Protein AF-A0A951LLP7-F1 (afdb_monomer)

Secondary structure (DSSP, 8-state):
----PPPPPHHHHHHHHHHHHHHHHHHHHHHHHHHHHHHHHHHHHHHHHHHHHHHHHHHHHHHHHHSPPPPPEEEE-TTT--EEEE-TT-EEEE-TT--EEEEETTGGGEEEEEE-SS-EEESSEEEE--SSTTEEEEEEEEEP--TTHHHHHTTSPPEEEEEEEEE--EEETTEEEE---TTEEE-BTTEEE-SSEEEEHHHHHHHHHHHTT-SSPPPSSS---SEEEESSSSSSSPPPTT---EEEEE--S-HHHHHHHHHHHHHHH-TTSEEEEEEE--S-TTS--EEEEEEE-SSS--EEEEEE-TT-SSPEEE-TTTT--TTSS--

pLDDT: mean 78.67, std 12.86, range [35.88, 95.5]

Radius of gyration: 39.5 Å; Cα contacts (8 Å, |Δi|>4): 571; chains: 1; bounding box: 122×54×111 Å

Structure (mmCIF, N/CA/C/O backbone):
data_AF-A0A951LLP7-F1
#
_entry.id   AF-A0A951LLP7-F1
#
loop_
_atom_site.group_PDB
_atom_site.id
_atom_site.type_symbol
_atom_site.label_atom_id
_atom_site.label_alt_id
_atom_site.label_comp_id
_atom_site.label_asym_id
_atom_site.label_entity_id
_atom_site.label_seq_id
_atom_site.pdbx_PDB_ins_code
_atom_site.Cartn_x
_atom_site.Cartn_y
_atom_site.Cartn_z
_atom_site.occupancy
_atom_site.B_iso_or_equiv
_atom_site.auth_seq_id
_atom_site.auth_comp_id
_atom_site.auth_asym_id
_atom_site.auth_atom_id
_atom_site.pdbx_PDB_model_num
ATOM 1 N N . MET A 1 1 ? -91.197 29.038 83.819 1.00 45.31 1 MET A N 1
ATOM 2 C CA . MET A 1 1 ? -89.931 28.663 84.485 1.00 45.31 1 MET A CA 1
ATOM 3 C C . MET A 1 1 ? -88.795 28.936 83.513 1.00 45.31 1 MET A C 1
ATOM 5 O O . MET A 1 1 ? -88.590 28.154 82.599 1.00 45.31 1 MET A O 1
ATOM 9 N N . ALA A 1 2 ? -88.146 30.091 83.649 1.00 42.50 2 ALA A N 1
ATOM 10 C CA . ALA A 1 2 ? -86.962 30.469 82.885 1.00 42.50 2 ALA A CA 1
ATOM 11 C C . ALA A 1 2 ? -85.822 30.628 83.896 1.00 42.50 2 ALA A C 1
ATOM 13 O O . ALA A 1 2 ? -85.882 31.505 84.754 1.00 42.50 2 ALA A O 1
ATOM 14 N N . THR A 1 3 ? -84.844 29.727 83.860 1.00 45.34 3 THR A N 1
ATOM 15 C CA . THR A 1 3 ? -83.626 29.819 84.671 1.00 45.34 3 THR A CA 1
ATOM 16 C C . THR A 1 3 ? -82.664 30.783 83.989 1.00 45.34 3 THR A C 1
ATOM 18 O O . THR A 1 3 ? -82.202 30.518 82.878 1.00 45.34 3 THR A O 1
ATOM 21 N N . SER A 1 4 ? -82.402 31.913 84.645 1.00 42.50 4 SER A N 1
ATOM 22 C CA . SER A 1 4 ? -81.403 32.904 84.258 1.00 42.50 4 SER A CA 1
ATOM 23 C C . SER A 1 4 ? -80.008 32.281 84.311 1.00 42.50 4 SER A C 1
ATOM 25 O O . SER A 1 4 ? -79.530 31.908 85.380 1.00 42.50 4 SER A O 1
ATOM 27 N N . GLY A 1 5 ? -79.365 32.143 83.153 1.00 51.03 5 GLY A N 1
ATOM 28 C CA . GLY A 1 5 ? -77.942 31.839 83.075 1.00 51.03 5 GLY A CA 1
ATOM 29 C C . GLY A 1 5 ? -77.144 33.107 83.349 1.00 51.03 5 GLY A C 1
ATOM 30 O O . GLY A 1 5 ? -77.244 34.065 82.583 1.00 51.03 5 GLY A O 1
ATOM 31 N N . ASP A 1 6 ? -76.377 33.110 84.436 1.00 55.16 6 ASP A N 1
ATOM 32 C CA . ASP A 1 6 ? -75.436 34.185 84.733 1.00 55.16 6 ASP A CA 1
ATOM 33 C C . ASP A 1 6 ? -74.389 34.310 83.612 1.00 55.16 6 ASP A C 1
ATOM 35 O O . ASP A 1 6 ? -73.871 33.298 83.120 1.00 55.16 6 ASP A O 1
ATOM 39 N N . PRO A 1 7 ? -74.056 35.539 83.181 1.00 55.72 7 PRO A N 1
ATOM 40 C CA . PRO A 1 7 ? -73.057 35.751 82.151 1.00 55.72 7 PRO A CA 1
ATOM 41 C C . PRO A 1 7 ? -71.671 35.337 82.674 1.00 55.72 7 PRO A C 1
ATOM 43 O O . PRO A 1 7 ? -71.292 35.707 83.788 1.00 55.72 7 PRO A O 1
ATOM 46 N N . PRO A 1 8 ? -70.875 34.594 81.884 1.00 54.25 8 PRO A N 1
ATOM 47 C CA . PRO A 1 8 ? -69.531 34.210 82.290 1.00 54.25 8 PRO A CA 1
ATOM 48 C C . PRO A 1 8 ? -68.690 35.462 82.553 1.00 54.25 8 PRO A C 1
ATOM 50 O O . PRO A 1 8 ? -68.658 36.394 81.745 1.00 54.25 8 PRO A O 1
ATOM 53 N N . SER A 1 9 ? -68.000 35.480 83.695 1.00 56.59 9 SER A N 1
ATOM 54 C CA . SER A 1 9 ? -67.160 36.599 84.119 1.00 56.59 9 SER A CA 1
ATOM 55 C C . SER A 1 9 ? -66.152 36.971 83.024 1.00 56.59 9 SER A C 1
ATOM 57 O O . SER A 1 9 ? -65.554 36.104 82.376 1.00 56.59 9 SER A O 1
ATOM 59 N N . SER A 1 10 ? -65.952 38.274 82.808 1.00 57.38 10 SER A N 1
ATOM 60 C CA . SER A 1 10 ? -65.086 38.850 81.763 1.00 57.38 10 SER A CA 1
ATOM 61 C C . SER A 1 10 ? -63.647 38.306 81.771 1.00 57.38 10 SER A C 1
ATOM 63 O O . SER A 1 10 ? -62.989 38.262 80.726 1.00 57.38 10 SER A O 1
ATOM 65 N N . HIS A 1 11 ? -63.182 37.819 82.925 1.00 58.34 11 HIS A N 1
ATOM 66 C CA . HIS A 1 11 ? -61.903 37.130 83.102 1.00 58.34 11 HIS A CA 1
ATOM 67 C C . HIS A 1 11 ? -61.845 35.731 82.454 1.00 58.34 11 HIS A C 1
ATOM 69 O O . HIS A 1 11 ? -60.801 35.333 81.940 1.00 58.34 11 HIS A O 1
ATOM 75 N N . SER A 1 12 ? -62.949 34.979 82.409 1.00 58.62 12 SER A N 1
ATOM 76 C CA . SER A 1 12 ? -62.979 33.638 81.796 1.00 58.62 12 SER A CA 1
ATOM 77 C C . SER A 1 12 ? -62.925 33.694 80.261 1.00 58.62 12 SER A C 1
ATOM 79 O O . SER A 1 12 ? -62.215 32.914 79.620 1.00 58.62 12 SER A O 1
ATOM 81 N N . LEU A 1 13 ? -63.594 34.688 79.665 1.00 61.38 13 LEU A N 1
ATOM 82 C CA . LEU A 1 13 ? -63.601 34.936 78.220 1.00 61.38 13 LEU A CA 1
ATOM 83 C C . LEU A 1 13 ? -62.247 35.449 77.709 1.00 61.38 13 LEU A C 1
ATOM 85 O O . LEU A 1 13 ? -61.844 35.124 76.589 1.00 61.38 13 LEU A O 1
ATOM 89 N N . THR A 1 14 ? -61.517 36.224 78.516 1.00 67.19 14 THR A N 1
ATOM 90 C CA . THR A 1 14 ? -60.166 36.698 78.169 1.00 67.19 14 THR A CA 1
ATOM 91 C C . THR A 1 14 ? -59.138 35.570 78.225 1.00 67.19 14 THR A C 1
ATOM 93 O O . THR A 1 14 ? -58.345 35.440 77.291 1.00 67.19 14 THR A O 1
ATOM 96 N N . VAL A 1 15 ? -59.203 34.687 79.227 1.00 70.50 15 VAL A N 1
ATOM 97 C CA . VAL A 1 15 ? -58.322 33.505 79.318 1.00 70.50 15 VAL A CA 1
ATOM 98 C C . VAL A 1 15 ? -58.593 32.506 78.185 1.00 70.50 15 VAL A C 1
ATOM 100 O O . VAL A 1 15 ? -57.652 31.997 77.574 1.00 70.50 15 VAL A O 1
ATOM 103 N N . GLN A 1 16 ? -59.857 32.266 77.814 1.00 71.25 16 GLN A N 1
ATOM 104 C CA . GLN A 1 16 ? -60.181 31.416 76.659 1.00 71.25 16 GLN A CA 1
ATOM 105 C C . GLN A 1 16 ? -59.691 32.009 75.330 1.00 71.25 16 GLN A C 1
ATOM 107 O O . GLN A 1 16 ? -59.157 31.276 74.493 1.00 71.25 16 GLN A O 1
ATOM 112 N N . ARG A 1 17 ? -59.816 33.329 75.131 1.00 70.50 17 ARG A N 1
ATOM 113 C CA . ARG A 1 17 ? -59.293 34.005 73.930 1.00 70.50 17 ARG A CA 1
ATOM 114 C C . ARG A 1 17 ? -57.764 33.967 73.864 1.00 70.50 17 ARG A C 1
ATOM 116 O O . ARG A 1 17 ? -57.229 33.744 72.779 1.00 70.50 17 ARG A O 1
ATOM 123 N N . ALA A 1 18 ? -57.077 34.118 74.997 1.00 72.38 18 ALA A N 1
ATOM 124 C CA . ALA A 1 18 ? -55.620 34.009 75.082 1.00 72.38 18 ALA A CA 1
ATOM 125 C C . ALA A 1 18 ? -55.123 32.579 74.795 1.00 72.38 18 ALA A C 1
ATOM 127 O O . ALA A 1 18 ? -54.194 32.391 74.015 1.00 72.38 18 ALA A O 1
ATOM 128 N N . ASN A 1 19 ? -55.792 31.551 75.325 1.00 75.69 19 ASN A N 1
ATOM 129 C CA . ASN A 1 19 ? -55.444 30.156 75.031 1.00 75.69 19 ASN A CA 1
ATOM 130 C C . ASN A 1 19 ? -55.733 29.769 73.570 1.00 75.69 19 ASN A C 1
ATOM 132 O O . ASN A 1 19 ? -54.973 29.017 72.957 1.00 75.69 19 ASN A O 1
ATOM 136 N N . ALA A 1 20 ? -56.804 30.300 72.975 1.00 74.44 20 ALA A N 1
ATOM 137 C CA . ALA A 1 20 ? -57.110 30.079 71.563 1.00 74.44 20 ALA A CA 1
ATOM 138 C C . ALA A 1 20 ? -56.105 30.775 70.625 1.00 74.44 20 ALA A C 1
ATOM 140 O O . ALA A 1 20 ? -55.774 30.226 69.570 1.00 74.44 20 ALA A O 1
ATOM 141 N N . SER A 1 21 ? -55.602 31.961 70.988 1.00 76.88 21 SER A N 1
ATOM 142 C CA . SER A 1 21 ? -54.579 32.662 70.201 1.00 76.88 21 SER A CA 1
ATOM 143 C C . SER A 1 21 ? -53.211 31.977 70.295 1.00 76.88 21 SER A C 1
ATOM 145 O O . SER A 1 21 ? -52.546 31.848 69.266 1.00 76.88 21 SER A O 1
ATOM 147 N N . LEU A 1 22 ? -52.850 31.444 71.468 1.00 77.69 22 LEU A N 1
ATOM 148 C CA . LEU A 1 22 ? -51.663 30.605 71.678 1.00 77.69 22 LEU A CA 1
ATOM 149 C C . LEU A 1 22 ? -51.720 29.310 70.861 1.00 77.69 22 LEU A C 1
ATOM 151 O O . LEU A 1 22 ? -50.800 29.017 70.106 1.00 77.69 22 LEU A O 1
ATOM 155 N N . ARG A 1 23 ? -52.841 28.579 70.886 1.00 75.94 23 ARG A N 1
ATOM 156 C CA . ARG A 1 23 ? -52.989 27.372 70.050 1.00 75.94 23 ARG A CA 1
ATOM 157 C C . ARG A 1 23 ? -52.886 27.678 68.555 1.00 75.94 23 ARG A C 1
ATOM 159 O O . ARG A 1 23 ? -52.292 26.907 67.804 1.00 75.94 23 ARG A O 1
ATOM 166 N N . ARG A 1 24 ? -53.426 28.816 68.101 1.00 78.44 24 ARG A N 1
ATOM 167 C CA . ARG A 1 24 ? -53.297 29.254 66.699 1.00 78.44 24 ARG A CA 1
ATOM 168 C C . ARG A 1 24 ? -51.864 29.662 66.346 1.00 78.44 24 ARG A C 1
ATOM 170 O O . ARG A 1 24 ? -51.444 29.418 65.214 1.00 78.44 24 ARG A O 1
ATOM 177 N N . SER A 1 25 ? -51.115 30.281 67.261 1.00 76.69 25 SER A N 1
ATOM 178 C CA . SER A 1 25 ? -49.710 30.636 67.021 1.00 76.69 25 SER A CA 1
ATOM 179 C C . SER A 1 25 ? -48.809 29.396 67.014 1.00 76.69 25 SER A C 1
ATOM 181 O O . SER A 1 25 ? -47.967 29.276 66.123 1.00 76.69 25 SER A O 1
ATOM 183 N N . GLU A 1 26 ? -49.057 28.424 67.893 1.00 81.19 26 GLU A N 1
ATOM 184 C CA . GLU A 1 26 ? -48.382 27.120 67.911 1.00 81.19 26 GLU A CA 1
ATOM 185 C C . GLU A 1 26 ? -48.659 26.308 66.642 1.00 81.19 26 GLU A C 1
ATOM 187 O O . GLU A 1 26 ? -47.723 25.805 66.020 1.00 81.19 26 GLU A O 1
ATOM 192 N N . GLN A 1 27 ? -49.914 26.252 66.180 1.00 79.56 27 GLN A N 1
ATOM 193 C CA . GLN A 1 27 ? -50.269 25.591 64.918 1.00 79.56 27 GLN A CA 1
ATOM 194 C C . GLN A 1 27 ? -49.598 26.255 63.705 1.00 79.56 27 GLN A C 1
ATOM 196 O O . GLN A 1 27 ? -49.123 25.565 62.801 1.00 79.56 27 GLN A O 1
ATOM 201 N N . ARG A 1 28 ? -49.492 27.592 63.685 1.00 79.19 28 ARG A N 1
ATOM 202 C CA . ARG A 1 28 ? -48.777 28.322 62.621 1.00 79.19 28 ARG A CA 1
ATOM 203 C C . ARG A 1 28 ? -47.266 28.076 62.661 1.00 79.19 28 ARG A C 1
ATOM 205 O O . ARG A 1 28 ? -46.651 27.933 61.601 1.00 79.19 28 ARG A O 1
ATOM 212 N N . LEU A 1 29 ? -46.672 27.996 63.853 1.00 75.50 29 LEU A N 1
ATOM 213 C CA . LEU A 1 29 ? -45.256 27.659 64.052 1.00 75.50 29 LEU A CA 1
ATOM 214 C C . LEU A 1 29 ? -44.950 26.209 63.650 1.00 75.50 29 LEU A C 1
ATOM 216 O O . LEU A 1 29 ? -43.941 25.956 62.990 1.00 75.50 29 LEU A O 1
ATOM 220 N N . ALA A 1 30 ? -45.833 25.264 63.974 1.00 75.75 30 ALA A N 1
ATOM 221 C CA . ALA A 1 30 ? -45.715 23.871 63.550 1.00 75.75 30 ALA A CA 1
ATOM 222 C C . ALA A 1 30 ? -45.799 23.740 62.017 1.00 75.75 30 ALA A C 1
ATOM 224 O O . ALA A 1 30 ? -44.907 23.160 61.397 1.00 75.75 30 ALA A O 1
ATOM 225 N N . ALA A 1 31 ? -46.784 24.388 61.383 1.00 77.50 31 ALA A N 1
ATOM 226 C CA . ALA A 1 31 ? -46.945 24.372 59.926 1.00 77.50 31 ALA A CA 1
ATOM 227 C C . ALA A 1 31 ? -45.762 25.021 59.177 1.00 77.50 31 ALA A C 1
ATOM 229 O O . ALA A 1 31 ? -45.373 24.573 58.094 1.00 77.50 31 ALA A O 1
ATOM 230 N N . THR A 1 32 ? -45.147 26.069 59.740 1.00 77.44 32 THR A N 1
ATOM 231 C CA . THR A 1 32 ? -43.939 26.682 59.154 1.00 77.44 32 THR A CA 1
ATOM 232 C C . THR A 1 32 ? -42.692 25.818 59.336 1.00 77.44 32 THR A C 1
ATOM 234 O O . THR A 1 32 ? -41.860 25.779 58.424 1.00 77.44 32 THR A O 1
ATOM 237 N N . ARG A 1 33 ? -42.562 25.086 60.452 1.00 78.94 33 ARG A N 1
ATOM 238 C CA . ARG A 1 33 ? -41.487 24.096 60.645 1.00 78.94 33 ARG A CA 1
ATOM 239 C C . ARG A 1 33 ? -41.597 22.953 59.639 1.00 78.94 33 ARG A C 1
ATOM 241 O O . ARG A 1 33 ? -40.608 22.677 58.966 1.00 78.94 33 ARG A O 1
ATOM 248 N N . GLU A 1 34 ? -42.786 22.383 59.441 1.00 79.25 34 GLU A N 1
ATOM 249 C CA . GLU A 1 34 ? -43.000 21.319 58.450 1.00 79.25 34 GLU A CA 1
ATOM 250 C C . GLU A 1 34 ? -42.688 21.771 57.017 1.00 79.25 34 GLU A C 1
ATOM 252 O O . GLU A 1 34 ? -42.012 21.053 56.276 1.00 79.25 34 GLU A O 1
ATOM 257 N N . ARG A 1 35 ? -43.112 22.980 56.617 1.00 77.75 35 ARG A N 1
ATOM 258 C CA . ARG A 1 35 ? -42.787 23.528 55.285 1.00 77.75 35 ARG A CA 1
ATOM 259 C C . ARG A 1 35 ? -41.284 23.712 55.087 1.00 77.75 35 ARG A C 1
ATOM 261 O O . ARG A 1 35 ? -40.760 23.301 54.052 1.00 77.75 35 ARG A O 1
ATOM 268 N N . ARG A 1 36 ? -40.578 24.276 56.076 1.00 78.94 36 ARG A N 1
ATOM 269 C CA . ARG A 1 36 ? -39.111 24.426 56.027 1.00 78.94 36 ARG A CA 1
ATOM 270 C C . ARG A 1 36 ? -38.412 23.072 55.985 1.00 78.94 36 ARG A C 1
ATOM 272 O O . ARG A 1 36 ? -37.417 22.924 55.282 1.00 78.94 36 ARG A O 1
ATOM 279 N N . GLN A 1 37 ? -38.930 22.083 56.706 1.00 79.81 37 GLN A N 1
ATOM 280 C CA . GLN A 1 37 ? -38.362 20.742 56.740 1.00 79.81 37 GLN A CA 1
ATOM 281 C C . GLN A 1 37 ? -38.551 20.017 55.396 1.00 79.81 37 GLN A C 1
ATOM 283 O O . GLN A 1 37 ? -37.579 19.492 54.857 1.00 79.81 37 GLN A O 1
ATOM 288 N N . ARG A 1 38 ? -39.740 20.088 54.777 1.00 79.75 38 ARG A N 1
ATOM 289 C CA . ARG A 1 38 ? -39.984 19.559 53.418 1.00 79.75 38 ARG A CA 1
ATOM 290 C C . ARG A 1 38 ? -39.137 20.257 52.354 1.00 79.75 38 ARG A C 1
ATOM 292 O O . ARG A 1 38 ? -38.572 19.581 51.502 1.00 79.75 38 ARG A O 1
ATOM 299 N N . GLN A 1 39 ? -38.994 21.582 52.422 1.00 81.50 39 GLN A N 1
ATOM 300 C CA . GLN A 1 39 ? -38.119 22.329 51.508 1.00 81.50 39 GLN A CA 1
ATOM 301 C C . GLN A 1 39 ? -36.651 21.921 51.659 1.00 81.50 39 GLN A C 1
ATOM 303 O O . GLN A 1 39 ? -35.969 21.736 50.656 1.00 81.50 39 GLN A O 1
ATOM 308 N N . ARG A 1 40 ? -36.167 21.721 52.893 1.00 83.56 40 ARG A N 1
ATOM 309 C CA . ARG A 1 40 ? -34.805 21.227 53.143 1.00 83.56 40 ARG A CA 1
ATOM 310 C C . ARG A 1 40 ? -34.601 19.826 52.580 1.00 83.56 40 ARG A C 1
ATOM 312 O O . ARG A 1 40 ? -33.622 19.629 51.873 1.00 83.56 40 ARG A O 1
ATOM 319 N N . TYR A 1 41 ? -35.523 18.892 52.822 1.00 85.12 41 TYR A N 1
ATOM 320 C CA . TYR A 1 41 ? -35.420 17.539 52.263 1.00 85.12 41 TYR A CA 1
ATOM 321 C C . TYR A 1 41 ? -35.515 17.524 50.736 1.00 85.12 41 TYR A C 1
ATOM 323 O O . TYR A 1 41 ? -34.748 16.812 50.099 1.00 85.12 41 TYR A O 1
ATOM 331 N N . SER A 1 42 ? -36.377 18.351 50.135 1.00 86.00 42 SER A N 1
ATOM 332 C CA . SER A 1 42 ? -36.444 18.495 48.676 1.00 86.00 42 SER A CA 1
ATOM 333 C C . SER A 1 42 ? -35.147 19.071 48.105 1.00 86.00 42 SER A C 1
ATOM 335 O O . SER A 1 42 ? -34.666 18.585 47.089 1.00 86.00 42 SER A O 1
ATOM 337 N N . CYS A 1 43 ? -34.556 20.074 48.759 1.00 87.75 43 CYS A N 1
ATOM 338 C CA . CYS A 1 43 ? -33.313 20.694 48.306 1.00 87.75 43 CYS A CA 1
ATOM 339 C C . CYS A 1 43 ? -32.118 19.738 48.462 1.00 87.75 43 CYS A C 1
ATOM 341 O O . CYS A 1 43 ? -31.347 19.565 47.524 1.00 87.75 43 CYS A O 1
ATOM 343 N N . LEU A 1 44 ? -32.014 19.034 49.596 1.00 88.94 44 LEU A N 1
ATOM 344 C CA . LEU A 1 44 ? -31.037 17.956 49.806 1.00 88.94 44 LEU A CA 1
ATOM 345 C C . LEU A 1 44 ? -31.211 16.821 48.787 1.00 88.94 44 LEU A C 1
ATOM 347 O O . LEU A 1 44 ? -30.218 16.323 48.258 1.00 88.94 44 LEU A O 1
ATOM 351 N N . GLY A 1 45 ? -32.451 16.448 48.463 1.00 88.69 45 GLY A N 1
ATOM 352 C CA . GLY A 1 45 ? -32.763 15.475 47.414 1.00 88.69 45 GLY A CA 1
ATOM 353 C C . GLY A 1 45 ? -32.278 15.932 46.035 1.00 88.69 45 GLY A C 1
ATOM 354 O O . GLY A 1 45 ? -31.596 15.185 45.341 1.00 88.69 45 GLY A O 1
ATOM 355 N N . CYS A 1 46 ? -32.537 17.186 45.660 1.00 91.69 46 CYS A N 1
ATOM 356 C CA . CYS A 1 46 ? -32.043 17.747 44.400 1.00 91.69 46 CYS A CA 1
ATOM 357 C C . CYS A 1 46 ? -30.509 17.829 44.360 1.00 91.69 46 CYS A C 1
ATOM 359 O O . CYS A 1 46 ? -29.910 17.489 43.343 1.00 91.69 46 CYS A O 1
ATOM 361 N N . ILE A 1 47 ? -29.863 18.239 45.457 1.00 92.25 47 ILE A N 1
ATOM 362 C CA . ILE A 1 47 ? -28.396 18.329 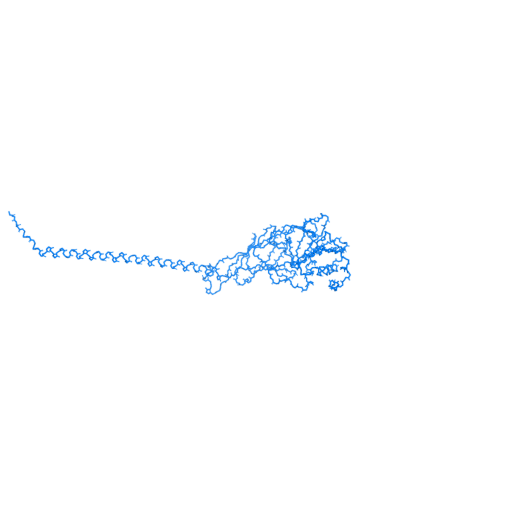45.550 1.00 92.25 47 ILE A CA 1
ATOM 363 C C . ILE A 1 47 ? -27.760 16.940 45.437 1.00 92.25 47 ILE A C 1
ATOM 365 O O . ILE A 1 47 ? -26.805 16.766 44.685 1.00 92.25 47 ILE A O 1
ATOM 369 N N . THR A 1 48 ? -28.291 15.940 46.142 1.00 91.12 48 THR A N 1
ATOM 370 C CA . THR A 1 48 ? -27.779 14.561 46.062 1.00 91.12 48 THR A CA 1
ATOM 371 C C . THR A 1 48 ? -27.954 13.976 44.663 1.00 91.12 48 THR A C 1
ATOM 373 O O . THR A 1 48 ? -27.018 13.377 44.137 1.00 91.12 48 THR A O 1
ATOM 376 N N . LEU A 1 49 ? -29.093 14.219 44.012 1.00 91.88 49 LEU A N 1
ATOM 377 C CA . LEU A 1 49 ? -29.337 13.773 42.639 1.00 91.88 49 LEU A CA 1
ATOM 378 C C . LEU A 1 49 ? -28.414 14.475 41.627 1.00 91.88 49 LEU A C 1
ATOM 380 O O . LEU A 1 49 ? -27.877 13.825 40.729 1.00 91.88 49 LEU A O 1
ATOM 384 N N . LEU A 1 50 ? -28.155 15.775 41.809 1.00 93.06 50 LEU A N 1
ATOM 385 C CA . LEU A 1 50 ? -27.199 16.536 40.999 1.00 93.06 50 LEU A CA 1
ATOM 386 C C . LEU A 1 50 ? -25.765 16.010 41.172 1.00 93.06 50 LEU A C 1
ATOM 388 O O . LEU A 1 50 ? -25.060 15.818 40.184 1.00 93.06 50 LEU A O 1
ATOM 392 N N . LEU A 1 51 ? -25.337 15.738 42.408 1.00 91.69 51 LEU A N 1
ATOM 393 C CA . LEU A 1 51 ? -24.009 15.184 42.692 1.00 91.69 51 LEU A CA 1
ATOM 394 C C . LEU A 1 51 ? -23.831 13.792 42.078 1.00 91.69 51 LEU A C 1
ATOM 396 O O . LEU A 1 51 ? -22.777 13.515 41.507 1.00 91.69 51 LEU A O 1
ATOM 400 N N . LEU A 1 52 ? -24.859 12.942 42.132 1.00 91.44 52 LEU A N 1
ATOM 401 C CA . LEU A 1 52 ? -24.842 11.630 41.479 1.00 91.44 52 LEU A CA 1
ATOM 402 C C . LEU A 1 52 ? -24.752 11.749 39.952 1.00 91.44 52 LEU A C 1
ATOM 404 O O . LEU A 1 52 ? -23.994 11.005 39.331 1.00 91.44 52 LEU A O 1
ATOM 408 N N . LEU A 1 53 ? -25.459 12.707 39.344 1.00 90.50 53 LEU A N 1
ATOM 409 C CA . LEU A 1 53 ? -25.350 12.990 37.910 1.00 90.50 53 LEU A CA 1
ATOM 410 C C . LEU A 1 53 ? -23.944 13.458 37.528 1.00 90.50 53 LEU A C 1
ATOM 412 O O . LEU A 1 53 ? -23.364 12.931 36.580 1.00 90.50 53 LEU A O 1
ATOM 416 N N . ILE A 1 54 ? -23.371 14.404 38.278 1.00 89.44 54 ILE A N 1
ATOM 417 C CA . ILE A 1 54 ? -22.013 14.905 38.031 1.00 89.44 54 ILE A CA 1
ATOM 418 C C . ILE A 1 54 ? -20.995 13.772 38.187 1.00 89.44 54 ILE A C 1
ATOM 420 O O . ILE A 1 54 ? -20.167 13.584 37.299 1.00 89.44 54 ILE A O 1
ATOM 424 N N . ALA A 1 55 ? -21.083 12.976 39.256 1.00 84.88 55 ALA A N 1
ATOM 425 C CA . ALA A 1 55 ? -20.210 11.823 39.472 1.00 84.88 55 ALA A CA 1
ATOM 426 C C . ALA A 1 55 ? -20.356 10.772 38.359 1.00 84.88 55 ALA A C 1
ATOM 428 O O . ALA A 1 55 ? -19.355 10.228 37.894 1.00 84.88 55 ALA A O 1
ATOM 429 N N . GLY A 1 56 ? -21.579 10.531 37.873 1.00 82.44 56 GLY A N 1
ATOM 430 C CA . GLY A 1 56 ? -21.845 9.655 36.733 1.00 82.44 56 GLY A CA 1
ATOM 431 C C . GLY A 1 56 ?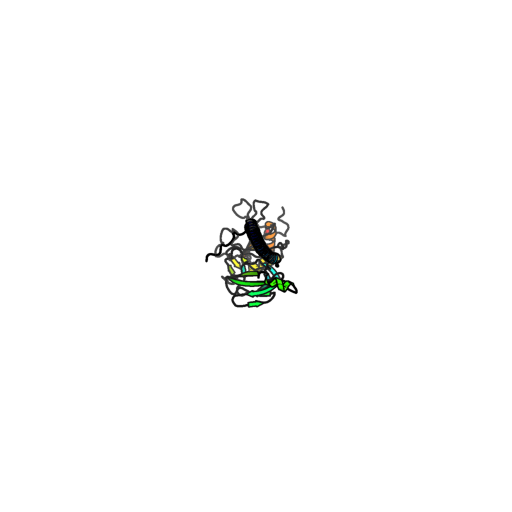 -21.204 10.162 35.439 1.00 82.44 56 GLY A C 1
ATOM 432 O O . GLY A 1 56 ? -20.498 9.411 34.764 1.00 82.44 56 GLY A O 1
ATOM 433 N N . ILE A 1 57 ? -21.374 11.448 35.114 1.00 83.88 57 ILE A N 1
ATOM 434 C CA . ILE A 1 57 ? -20.765 12.083 33.932 1.00 83.88 57 ILE A CA 1
ATOM 435 C C . ILE A 1 57 ? -19.234 12.055 34.033 1.00 83.88 57 ILE A C 1
ATOM 437 O O . ILE A 1 57 ? -18.547 11.717 33.062 1.00 83.88 57 ILE A O 1
ATOM 441 N N . TRP A 1 58 ? -18.683 12.368 35.206 1.00 82.06 58 TRP A N 1
ATOM 442 C CA . TRP A 1 58 ? -17.241 12.348 35.450 1.00 82.06 58 TRP A CA 1
ATOM 443 C C . TRP A 1 58 ? -16.670 10.927 35.357 1.00 82.06 58 TRP A C 1
ATOM 445 O O . TRP A 1 58 ? -15.643 10.709 34.716 1.00 82.06 58 TRP A O 1
ATOM 455 N N . GLY A 1 59 ? -17.386 9.933 35.887 1.00 78.06 59 GLY A N 1
ATOM 456 C CA . GLY A 1 59 ? -17.062 8.517 35.729 1.00 78.06 59 GLY A CA 1
ATOM 457 C C . GLY A 1 59 ? -17.029 8.090 34.261 1.00 78.06 59 GLY A C 1
ATOM 458 O O . GLY A 1 59 ? -16.026 7.544 33.806 1.00 78.06 59 GLY A O 1
ATOM 459 N N . ILE A 1 60 ? -18.070 8.400 33.481 1.00 77.06 60 ILE A N 1
ATOM 460 C CA . ILE A 1 60 ? -18.149 8.047 32.050 1.00 77.06 60 ILE A CA 1
ATOM 461 C C . ILE A 1 60 ? -17.021 8.710 31.249 1.00 77.06 60 ILE A C 1
ATOM 463 O O . ILE A 1 60 ? -16.388 8.069 30.406 1.00 77.06 60 ILE A O 1
ATOM 467 N N . THR A 1 61 ? -16.751 9.991 31.499 1.00 76.62 61 THR A N 1
ATOM 468 C CA . THR A 1 61 ? -15.698 10.736 30.791 1.00 76.62 61 THR A CA 1
ATOM 469 C C . THR A 1 61 ? -14.299 10.251 31.162 1.00 76.62 61 THR A C 1
ATOM 471 O O . THR A 1 61 ? -13.472 10.066 30.267 1.00 76.62 61 THR A O 1
ATOM 474 N N . SER A 1 62 ? -14.047 9.963 32.440 1.00 75.00 62 SER A N 1
ATOM 475 C CA . SER A 1 62 ? -12.791 9.374 32.918 1.00 75.00 62 SER A CA 1
ATOM 476 C C . SER A 1 62 ? -12.554 7.984 32.317 1.00 75.00 62 SER A C 1
ATOM 478 O O . SER A 1 62 ? -11.490 7.719 31.762 1.00 75.00 62 SER A O 1
ATOM 480 N N . ILE A 1 63 ? -13.580 7.125 32.299 1.00 71.00 63 ILE A N 1
ATOM 481 C CA . ILE A 1 63 ? -13.535 5.784 31.690 1.00 71.00 63 ILE A CA 1
ATOM 482 C C . ILE A 1 63 ? -13.251 5.863 30.182 1.00 71.00 63 ILE A C 1
ATOM 484 O O . ILE A 1 63 ? -12.477 5.061 29.658 1.00 71.00 63 ILE A O 1
ATOM 488 N N . ARG A 1 64 ? -13.822 6.846 29.472 1.00 68.50 64 ARG A N 1
ATOM 489 C CA . ARG A 1 64 ? -13.541 7.067 28.042 1.00 68.50 64 ARG A CA 1
ATOM 490 C C . ARG A 1 64 ? -12.131 7.591 27.772 1.00 68.50 64 ARG A C 1
ATOM 492 O O . ARG A 1 64 ? -11.579 7.250 26.728 1.00 68.50 64 ARG A O 1
ATOM 499 N N . ARG A 1 65 ? -11.574 8.419 28.664 1.00 69.00 65 ARG A N 1
ATOM 500 C CA . ARG A 1 65 ? -10.227 9.002 28.520 1.00 69.00 65 ARG A CA 1
ATOM 501 C C . ARG A 1 65 ? -9.113 8.036 28.906 1.00 69.00 65 ARG A C 1
ATOM 503 O O . ARG A 1 65 ? -8.090 8.019 28.238 1.00 69.00 65 ARG A O 1
ATOM 510 N N . ASN A 1 66 ? -9.329 7.231 29.941 1.00 70.81 66 ASN A N 1
ATOM 511 C CA . ASN A 1 66 ? -8.317 6.315 30.471 1.00 70.81 66 ASN A CA 1
ATOM 512 C C . ASN A 1 66 ? -8.330 4.938 29.791 1.00 70.81 66 ASN A C 1
ATOM 514 O O . ASN A 1 66 ? -7.513 4.083 30.123 1.00 70.81 66 ASN A O 1
ATOM 518 N N . GLY A 1 67 ? -9.263 4.695 28.866 1.00 68.56 67 GLY A N 1
ATOM 519 C CA . GLY A 1 67 ? -9.240 3.493 28.040 1.00 68.56 67 GLY A CA 1
ATOM 520 C C . GLY A 1 67 ? -8.011 3.471 27.116 1.00 68.56 67 GLY A C 1
ATOM 521 O O . GLY A 1 67 ? -7.535 4.534 26.711 1.00 68.56 67 GLY A O 1
ATOM 522 N N . PRO A 1 68 ? -7.501 2.283 26.748 1.00 73.88 68 PRO A N 1
ATOM 523 C CA . PRO A 1 68 ? -6.361 2.177 25.843 1.00 73.88 68 PRO A CA 1
ATOM 524 C C . PRO A 1 68 ? -6.655 2.830 24.480 1.00 73.88 68 PRO A C 1
ATOM 526 O O . PRO A 1 68 ? -7.791 2.809 23.988 1.00 73.88 68 PRO A O 1
ATOM 529 N N . ALA A 1 69 ? -5.625 3.442 23.884 1.00 79.56 69 ALA A N 1
ATOM 530 C CA . ALA A 1 69 ? -5.707 4.090 22.574 1.00 79.56 69 ALA A CA 1
ATOM 531 C C . ALA A 1 69 ? -6.099 3.082 21.483 1.00 79.56 69 ALA A C 1
ATOM 533 O O . ALA A 1 69 ? -5.737 1.916 21.575 1.00 79.56 69 ALA A O 1
ATOM 534 N N . ALA A 1 70 ? -6.836 3.514 20.452 1.00 77.88 70 ALA A N 1
ATOM 535 C CA . ALA A 1 70 ? -7.264 2.608 19.386 1.00 77.88 70 ALA A CA 1
ATOM 536 C C . ALA A 1 70 ? -6.041 1.940 18.726 1.00 77.88 70 ALA A C 1
ATOM 538 O O . ALA A 1 70 ? -5.129 2.659 18.307 1.00 77.88 70 ALA A O 1
ATOM 539 N N . PRO A 1 71 ? -6.004 0.599 18.638 1.00 85.50 71 PRO A N 1
ATOM 540 C CA . PRO A 1 71 ? -4.845 -0.083 18.097 1.00 85.50 71 PRO A CA 1
ATOM 541 C C . PRO A 1 71 ? -4.779 0.101 16.579 1.00 85.50 71 PRO A C 1
ATOM 543 O O . PRO A 1 71 ? -5.785 0.389 15.926 1.00 85.50 71 PRO A O 1
ATOM 546 N N . GLN A 1 72 ? -3.592 -0.081 16.010 1.00 86.06 72 GLN A N 1
ATOM 547 C CA . GLN A 1 72 ? -3.375 -0.021 14.567 1.00 86.06 72 GLN A CA 1
ATOM 548 C C . GLN A 1 72 ? -3.272 -1.421 13.965 1.00 86.06 72 GLN A C 1
ATOM 550 O O . GLN A 1 72 ? -2.965 -2.401 14.649 1.00 86.06 72 GLN A O 1
ATOM 555 N N . PHE A 1 73 ? -3.507 -1.512 12.658 1.00 86.75 73 PHE A N 1
ATOM 556 C CA . PHE A 1 73 ? -3.215 -2.727 11.910 1.00 86.75 73 PHE A CA 1
ATOM 557 C C . PHE A 1 73 ? -1.719 -2.805 11.609 1.00 86.75 73 PHE A C 1
ATOM 559 O O . PHE A 1 73 ? -1.099 -1.815 11.221 1.00 86.75 73 PHE A O 1
ATOM 566 N N . ILE A 1 74 ? -1.153 -4.002 11.719 1.00 86.38 74 ILE A N 1
ATOM 567 C CA . ILE A 1 74 ? 0.191 -4.320 11.249 1.00 86.38 74 ILE A CA 1
ATOM 568 C C . ILE A 1 74 ? 0.055 -5.407 10.186 1.00 86.38 74 ILE A C 1
ATOM 570 O O . ILE A 1 74 ? -0.366 -6.527 10.468 1.00 86.38 74 ILE A O 1
ATOM 574 N N . VAL A 1 75 ? 0.400 -5.075 8.946 1.00 83.12 75 VAL A N 1
ATOM 575 C CA . VAL A 1 75 ? 0.393 -6.019 7.826 1.00 83.12 75 VAL A CA 1
ATOM 576 C C . VAL A 1 75 ? 1.774 -6.651 7.700 1.00 83.12 75 VAL A C 1
ATOM 578 O O . VAL A 1 75 ? 2.771 -5.938 7.581 1.00 83.12 75 VAL A O 1
ATOM 581 N N . VAL A 1 76 ? 1.832 -7.982 7.714 1.00 79.69 76 VAL A N 1
ATOM 582 C CA . VAL A 1 76 ? 3.056 -8.786 7.644 1.00 79.69 76 VAL A CA 1
ATOM 583 C C . VAL A 1 76 ? 3.064 -9.632 6.373 1.00 79.69 76 VAL A C 1
ATOM 585 O O . VAL A 1 76 ? 2.206 -10.495 6.161 1.00 79.69 76 VAL A O 1
ATOM 588 N N . TRP A 1 77 ? 4.087 -9.424 5.543 1.00 71.38 77 TRP A N 1
ATOM 589 C CA . TRP A 1 77 ? 4.237 -10.135 4.273 1.00 71.38 77 TRP A CA 1
ATOM 590 C C . TRP A 1 77 ? 4.985 -11.460 4.427 1.00 71.38 77 TRP A C 1
ATOM 592 O O . TRP A 1 77 ? 6.120 -11.452 4.915 1.00 71.38 77 TRP A O 1
ATOM 602 N N . PRO A 1 78 ? 4.436 -12.587 3.930 1.00 64.31 78 PRO A N 1
ATOM 603 C CA . PRO A 1 78 ? 5.063 -13.900 4.086 1.00 64.31 78 PRO A CA 1
ATOM 604 C C . PRO A 1 78 ? 6.435 -13.995 3.405 1.00 64.31 78 PRO A C 1
ATOM 606 O O . PRO A 1 78 ? 7.345 -14.612 3.949 1.00 64.31 78 PRO A O 1
ATOM 609 N N . LYS A 1 79 ? 6.617 -13.348 2.243 1.00 61.97 79 LYS A N 1
ATOM 610 C CA . LYS A 1 79 ? 7.851 -13.476 1.447 1.00 61.97 79 LYS A CA 1
ATOM 611 C C . LYS A 1 79 ? 9.001 -12.586 1.927 1.00 61.97 79 LYS A C 1
ATOM 613 O O . LYS A 1 79 ? 10.155 -12.979 1.818 1.00 61.97 79 LYS A O 1
ATOM 618 N N . TYR A 1 80 ? 8.698 -11.400 2.450 1.00 58.06 80 TYR A N 1
ATOM 619 C CA . TYR A 1 80 ? 9.716 -10.375 2.720 1.00 58.06 80 TYR A CA 1
ATOM 620 C C . TYR A 1 80 ? 9.842 -10.008 4.198 1.00 58.06 80 TYR A C 1
ATOM 622 O O . TYR A 1 80 ? 10.688 -9.188 4.539 1.00 58.06 80 TYR A O 1
ATOM 630 N N . LYS A 1 81 ? 8.997 -10.586 5.071 1.00 64.38 81 LYS A N 1
ATOM 631 C CA . LYS A 1 81 ? 8.926 -10.285 6.514 1.00 64.38 81 LYS A CA 1
ATOM 632 C C . LYS A 1 81 ? 8.831 -8.782 6.825 1.00 64.38 81 LYS A C 1
ATOM 634 O O . LYS A 1 81 ? 9.132 -8.350 7.932 1.00 64.38 81 LYS A O 1
ATOM 639 N N . PHE A 1 82 ? 8.399 -7.990 5.845 1.00 66.94 82 PHE A N 1
ATOM 640 C CA . PHE A 1 82 ? 8.179 -6.563 5.988 1.00 66.94 82 PHE A CA 1
ATOM 641 C C . PHE A 1 82 ? 6.893 -6.346 6.778 1.00 66.94 82 PHE A C 1
ATOM 643 O O . PHE A 1 82 ? 5.871 -6.971 6.474 1.00 66.94 82 PHE A O 1
ATOM 650 N N . GLN A 1 83 ? 6.969 -5.478 7.783 1.00 73.62 83 GLN A N 1
ATOM 651 C CA . GLN A 1 83 ? 5.839 -5.082 8.608 1.00 73.62 83 GLN A CA 1
ATOM 652 C C . GLN A 1 83 ? 5.468 -3.642 8.282 1.00 73.62 83 GLN A C 1
ATOM 654 O O . GLN A 1 83 ? 6.322 -2.756 8.319 1.00 73.62 83 GLN A O 1
ATOM 659 N N . GLN A 1 84 ? 4.196 -3.409 7.983 1.00 74.69 84 GLN A N 1
ATOM 660 C CA . GLN A 1 84 ? 3.681 -2.077 7.698 1.00 74.69 84 GLN A CA 1
ATOM 661 C C . GLN A 1 84 ? 2.567 -1.730 8.673 1.00 74.69 84 GLN A C 1
ATOM 663 O O . GLN A 1 84 ? 1.581 -2.459 8.776 1.00 74.69 84 GLN A O 1
ATOM 668 N N . ARG A 1 85 ? 2.723 -0.599 9.366 1.00 80.44 85 ARG A N 1
ATOM 669 C CA . ARG A 1 85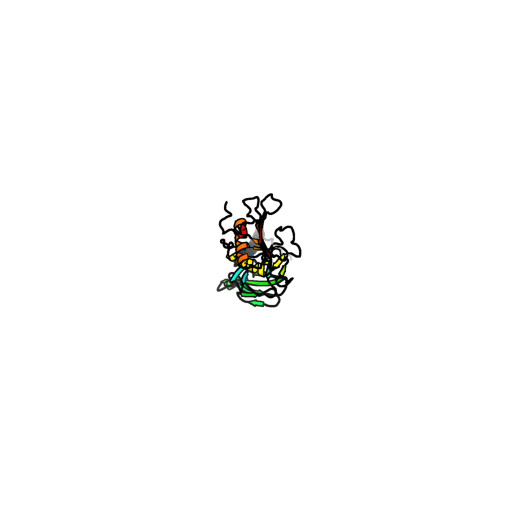 ? 1.668 -0.031 10.205 1.00 80.44 85 ARG A CA 1
ATOM 670 C C . ARG A 1 85 ? 0.649 0.676 9.322 1.00 80.44 85 ARG A C 1
ATOM 672 O O . ARG A 1 85 ? 1.022 1.466 8.455 1.00 80.44 85 ARG A O 1
ATOM 679 N N . MET A 1 86 ? -0.619 0.377 9.550 1.00 77.06 86 MET A N 1
ATOM 680 C CA . MET A 1 86 ? -1.744 0.866 8.769 1.00 77.06 86 MET A CA 1
ATOM 681 C C . MET A 1 86 ? -2.717 1.584 9.700 1.00 77.06 86 MET A C 1
ATOM 683 O O . MET A 1 86 ? -3.100 1.068 10.754 1.00 77.06 86 MET A O 1
ATOM 687 N N . VAL A 1 87 ? -3.132 2.779 9.289 1.00 76.00 87 VAL A N 1
ATOM 688 C CA . VAL A 1 87 ? -4.175 3.535 9.985 1.00 76.00 87 VAL A CA 1
ATOM 689 C C . VAL A 1 87 ? -5.546 2.903 9.737 1.00 76.00 87 VAL A C 1
ATOM 691 O O . VAL A 1 87 ? -5.788 2.309 8.685 1.00 76.00 87 VAL A O 1
ATOM 694 N N . SER A 1 88 ? -6.452 3.026 10.708 1.00 79.81 88 SER A N 1
ATOM 695 C CA . SER A 1 88 ? -7.841 2.582 10.536 1.00 79.81 88 SER A CA 1
ATOM 696 C C . SER A 1 88 ? -8.500 3.320 9.366 1.00 79.81 88 SER A C 1
ATOM 698 O O . SER A 1 88 ? -8.300 4.523 9.203 1.00 79.81 88 SER A O 1
ATOM 700 N N . GLY A 1 89 ? -9.273 2.602 8.553 1.00 76.19 89 GLY A N 1
ATOM 701 C CA . GLY A 1 89 ? -9.916 3.120 7.344 1.00 76.19 89 GLY A CA 1
ATOM 702 C C . GLY A 1 89 ? -9.014 3.136 6.107 1.00 76.19 89 GLY A C 1
ATOM 703 O O . GLY A 1 89 ? -9.488 3.459 5.019 1.00 76.19 89 GLY A O 1
ATOM 704 N N . ALA A 1 90 ? -7.736 2.758 6.228 1.00 76.50 90 ALA A N 1
ATOM 705 C CA . ALA A 1 90 ? -6.862 2.650 5.068 1.00 76.50 90 ALA A CA 1
ATOM 706 C C . ALA A 1 90 ? -7.399 1.618 4.065 1.00 76.50 90 ALA A C 1
ATOM 708 O O . ALA A 1 90 ? -7.952 0.576 4.439 1.00 76.50 90 ALA A O 1
ATOM 709 N N . THR A 1 91 ? -7.200 1.897 2.775 1.00 76.69 91 THR A N 1
ATOM 710 C CA . THR A 1 91 ? -7.455 0.901 1.729 1.00 76.69 91 THR A CA 1
ATOM 711 C C . THR A 1 91 ? -6.165 0.228 1.305 1.00 76.69 91 THR A C 1
ATOM 713 O O . THR A 1 91 ? -5.135 0.866 1.121 1.00 76.69 91 THR A O 1
ATOM 716 N N . VAL A 1 92 ? -6.262 -1.074 1.119 1.00 77.81 92 VAL A N 1
ATOM 717 C CA . VAL A 1 92 ? -5.200 -2.008 0.811 1.00 77.81 92 VAL A CA 1
ATOM 718 C C . VAL A 1 92 ? -5.437 -2.537 -0.579 1.00 77.81 92 VAL A C 1
ATOM 720 O O . VAL A 1 92 ? -6.405 -3.253 -0.821 1.00 77.81 92 VAL A O 1
ATOM 723 N N . LEU A 1 93 ? -4.558 -2.179 -1.501 1.00 76.12 93 LEU A N 1
ATOM 724 C CA . LEU A 1 93 ? -4.577 -2.762 -2.831 1.00 76.12 93 LEU A CA 1
ATOM 725 C C . LEU A 1 93 ? -3.623 -3.956 -2.878 1.00 76.12 93 LEU A C 1
ATOM 727 O O . LEU A 1 93 ? -2.454 -3.824 -2.512 1.00 76.12 93 LEU A O 1
ATOM 731 N N . VAL A 1 94 ? -4.116 -5.099 -3.353 1.00 78.38 94 VAL A N 1
ATOM 732 C CA . VAL A 1 94 ? -3.337 -6.338 -3.474 1.00 78.38 94 VAL A CA 1
ATOM 733 C C . VAL A 1 94 ? -3.630 -7.084 -4.765 1.00 78.38 94 VAL A C 1
ATOM 735 O O . VAL A 1 94 ? -4.576 -6.778 -5.498 1.00 78.38 94 VAL A O 1
ATOM 738 N N . ARG A 1 95 ? -2.800 -8.093 -5.035 1.00 76.06 95 ARG A N 1
ATOM 739 C CA . ARG A 1 95 ? -3.052 -9.044 -6.113 1.00 76.06 95 ARG A CA 1
ATOM 740 C C . ARG A 1 95 ? -4.302 -9.871 -5.799 1.00 76.06 95 ARG A C 1
ATOM 742 O O . ARG A 1 95 ? -4.517 -10.209 -4.630 1.00 76.06 95 ARG A O 1
ATOM 749 N N . PRO A 1 96 ? -5.094 -10.234 -6.819 1.00 72.25 96 PRO A N 1
ATOM 750 C CA . PRO A 1 96 ? -6.179 -11.189 -6.649 1.00 72.25 96 PRO A CA 1
ATOM 751 C C . PRO A 1 96 ? -5.684 -12.453 -5.937 1.00 72.25 96 PRO A C 1
ATOM 753 O O . PRO A 1 96 ? -4.619 -12.979 -6.267 1.00 72.25 96 PRO A O 1
ATOM 756 N N . SER A 1 97 ? -6.443 -12.908 -4.939 1.00 71.88 97 SER A N 1
ATOM 757 C CA . SER A 1 97 ? -6.192 -14.165 -4.221 1.00 71.88 97 SER A CA 1
ATOM 758 C C . SER A 1 97 ? -4.838 -14.264 -3.502 1.00 71.88 97 SER A C 1
ATOM 760 O O . SER A 1 97 ? -4.406 -15.368 -3.178 1.00 71.88 97 SER A O 1
ATOM 762 N N . GLN A 1 98 ? -4.157 -13.146 -3.223 1.00 79.06 98 GLN A N 1
ATOM 763 C CA . GLN A 1 98 ? -2.920 -13.155 -2.441 1.00 79.06 98 GLN A CA 1
ATOM 764 C C . GLN A 1 98 ? -3.218 -12.901 -0.955 1.00 79.06 98 GLN A C 1
ATOM 766 O O . GLN A 1 98 ? -3.444 -11.749 -0.575 1.00 79.06 98 GLN A O 1
ATOM 771 N N . PRO A 1 99 ? -3.187 -13.934 -0.091 1.00 83.81 99 PRO A N 1
ATOM 772 C CA . PRO A 1 99 ? -3.344 -13.728 1.338 1.00 83.81 99 PRO A CA 1
ATOM 773 C C . PRO A 1 99 ? -2.079 -13.112 1.943 1.00 83.81 99 PRO A C 1
ATOM 775 O O . PRO A 1 99 ? -0.948 -13.375 1.520 1.00 83.81 99 PRO A O 1
ATOM 778 N N . PHE A 1 100 ? -2.276 -12.323 2.988 1.00 85.44 100 PHE A N 1
ATOM 779 C CA . PHE A 1 100 ? -1.233 -11.775 3.843 1.00 85.44 100 PHE A CA 1
ATOM 780 C C . PHE A 1 100 ? -1.662 -11.882 5.306 1.00 85.44 100 PHE A C 1
ATOM 782 O O . PHE A 1 100 ? -2.837 -12.084 5.620 1.00 85.44 100 PHE A O 1
ATOM 789 N N . THR A 1 101 ? -0.698 -11.798 6.218 1.00 89.50 101 THR A N 1
ATOM 790 C CA . THR A 1 101 ? -0.985 -11.880 7.651 1.00 89.50 101 THR A CA 1
ATOM 791 C C . THR A 1 101 ? -1.210 -10.480 8.190 1.00 89.50 101 THR A C 1
ATOM 793 O O . THR A 1 101 ? -0.423 -9.575 7.925 1.00 89.50 101 THR A O 1
ATOM 796 N N . ILE A 1 102 ? -2.259 -10.304 8.978 1.00 90.44 102 ILE A N 1
ATOM 797 C CA . ILE A 1 102 ? -2.560 -9.060 9.675 1.00 90.44 102 ILE A CA 1
ATOM 798 C C . ILE A 1 102 ? -2.528 -9.343 11.162 1.00 90.44 102 ILE A C 1
ATOM 800 O O . ILE A 1 102 ? -3.085 -10.336 11.630 1.00 90.44 102 ILE A O 1
ATOM 804 N N . THR A 1 103 ? -1.881 -8.458 11.902 1.00 91.81 103 THR A N 1
ATOM 805 C CA . THR A 1 103 ? -1.894 -8.439 13.359 1.00 91.81 103 THR A CA 1
ATOM 806 C C . THR A 1 103 ? -2.394 -7.088 13.847 1.00 91.81 103 THR A C 1
ATOM 808 O O . THR A 1 103 ? -2.417 -6.106 13.102 1.00 91.81 103 THR A O 1
ATOM 811 N N . VAL A 1 104 ? -2.814 -7.037 15.104 1.00 90.81 104 VAL A N 1
ATOM 812 C CA . VAL A 1 104 ? -3.197 -5.793 15.778 1.00 90.81 104 VAL A CA 1
ATOM 813 C C . VAL A 1 104 ? -2.042 -5.358 16.677 1.00 90.81 104 VAL A C 1
ATOM 815 O O . VAL A 1 104 ? -1.433 -6.198 17.339 1.00 90.81 104 VAL A O 1
ATOM 818 N N . GLU A 1 105 ? -1.702 -4.071 16.663 1.00 89.50 105 GLU A N 1
ATOM 819 C CA . GLU A 1 105 ? -0.703 -3.501 17.575 1.00 89.50 105 GLU A CA 1
ATOM 820 C C . GLU A 1 105 ? -1.142 -3.688 19.037 1.00 89.50 105 GLU A C 1
ATOM 822 O O . GLU A 1 105 ? -2.315 -3.491 19.362 1.00 89.50 105 GLU A O 1
ATOM 827 N N . ASP A 1 106 ? -0.204 -4.086 19.902 1.00 87.75 106 ASP A N 1
ATOM 828 C CA . ASP A 1 106 ? -0.443 -4.401 21.317 1.00 87.75 106 ASP A CA 1
ATOM 829 C C . ASP A 1 106 ? -1.625 -5.367 21.543 1.00 87.75 106 ASP A C 1
ATOM 831 O O . ASP A 1 106 ? -2.468 -5.152 22.420 1.00 87.75 106 ASP A O 1
ATOM 835 N N . ALA A 1 107 ? -1.738 -6.416 20.718 1.00 88.62 107 ALA A N 1
ATOM 836 C CA . ALA A 1 107 ? -2.870 -7.346 20.726 1.00 88.62 107 ALA A CA 1
ATOM 837 C C . ALA A 1 107 ? -3.189 -7.937 22.113 1.00 88.62 107 ALA A C 1
ATOM 839 O O . ALA A 1 107 ? -4.348 -8.220 22.397 1.00 88.62 107 ALA A O 1
ATOM 840 N N . GLU A 1 108 ? -2.203 -8.091 22.997 1.00 88.12 108 GLU A N 1
ATOM 841 C CA . GLU A 1 108 ? -2.372 -8.561 24.377 1.00 88.12 108 GLU A CA 1
ATOM 842 C C . GLU A 1 108 ? -3.248 -7.646 25.248 1.00 88.12 108 GLU A C 1
ATOM 844 O O . GLU A 1 108 ? -3.837 -8.101 26.230 1.00 88.12 108 GLU A O 1
ATOM 849 N N . LYS A 1 109 ? -3.390 -6.368 24.875 1.00 87.69 109 LYS A N 1
ATOM 850 C CA . LYS A 1 109 ? -4.273 -5.402 25.547 1.00 87.69 109 LYS A CA 1
ATOM 851 C C . LYS A 1 109 ? -5.725 -5.514 25.079 1.00 87.69 109 LYS A C 1
ATOM 853 O O . LYS A 1 109 ? -6.576 -4.773 25.575 1.00 87.69 109 LYS A O 1
ATOM 858 N N . TRP A 1 110 ? -6.030 -6.421 24.147 1.00 89.12 110 TRP A N 1
ATOM 859 C CA . TRP A 1 110 ? -7.325 -6.501 23.479 1.00 89.12 110 TRP A CA 1
ATOM 860 C C . TRP A 1 110 ? -7.843 -7.938 23.345 1.00 89.12 110 TRP A C 1
ATOM 862 O O . TRP A 1 110 ? -7.149 -8.862 22.941 1.00 89.12 110 TRP A O 1
ATOM 872 N N . ASN A 1 111 ? -9.134 -8.109 23.595 1.00 90.62 111 ASN A N 1
ATOM 873 C CA . ASN A 1 111 ? -9.920 -9.223 23.093 1.00 90.62 111 ASN A CA 1
ATOM 874 C C . ASN A 1 111 ? -10.368 -8.879 21.670 1.00 90.62 111 ASN A C 1
ATOM 876 O O . ASN A 1 111 ? -11.174 -7.964 21.469 1.00 90.62 111 ASN A O 1
ATOM 880 N N . LEU A 1 112 ? -9.809 -9.597 20.700 1.00 93.19 112 LEU A N 1
ATOM 881 C CA . LEU A 1 112 ? -9.951 -9.309 19.278 1.00 93.19 112 LEU A CA 1
ATOM 882 C C . LEU A 1 112 ? -10.908 -10.291 18.610 1.00 93.19 112 LEU A C 1
ATOM 884 O O . LEU A 1 112 ? -10.747 -11.510 18.720 1.00 93.19 112 LEU A O 1
ATOM 888 N N . GLN A 1 113 ? -11.866 -9.739 17.873 1.00 94.38 113 GLN A N 1
ATOM 889 C CA . GLN A 1 113 ? -12.789 -10.486 17.032 1.00 94.38 113 GLN A CA 1
ATOM 890 C C . GLN A 1 113 ? -12.722 -9.934 15.610 1.00 94.38 113 GLN A C 1
ATOM 892 O O . GLN A 1 113 ? -13.096 -8.790 15.349 1.00 94.38 113 GLN A O 1
ATOM 897 N N . TRP A 1 114 ? -12.228 -10.761 14.701 1.00 93.31 114 TRP A N 1
ATOM 898 C CA . TRP A 1 114 ? -12.130 -10.482 13.281 1.00 93.31 114 TRP A CA 1
ATOM 899 C C . TRP A 1 114 ? -13.447 -10.823 12.598 1.00 93.31 114 TRP A C 1
ATOM 901 O O . TRP A 1 114 ? -14.030 -11.881 12.843 1.00 93.31 114 TRP A O 1
ATOM 911 N N . VAL A 1 115 ? -13.897 -9.922 11.736 1.00 92.25 115 VAL A N 1
ATOM 912 C CA . VAL A 1 115 ? -15.152 -10.016 11.002 1.00 92.25 115 VAL A CA 1
ATOM 913 C C . VAL A 1 115 ? -14.867 -9.717 9.535 1.00 92.25 115 VAL A C 1
ATOM 915 O O . VAL A 1 115 ? -14.384 -8.641 9.180 1.00 92.25 115 VAL A O 1
ATOM 918 N N . THR A 1 116 ? -15.180 -10.687 8.688 1.00 87.75 116 THR A N 1
ATOM 919 C CA . THR A 1 116 ? -15.219 -10.567 7.223 1.00 87.75 116 THR A CA 1
ATOM 920 C C . THR A 1 116 ? -16.594 -11.016 6.735 1.00 87.75 116 THR A C 1
ATOM 922 O O . THR A 1 116 ? -17.397 -11.470 7.549 1.00 87.75 116 THR A O 1
ATOM 925 N N . ALA A 1 117 ? -16.879 -10.891 5.434 1.00 81.75 117 ALA A N 1
ATOM 926 C CA . ALA A 1 117 ? -18.166 -11.303 4.865 1.00 81.75 117 ALA A CA 1
ATOM 927 C C . ALA A 1 117 ? -18.552 -12.748 5.244 1.00 81.75 117 ALA A C 1
ATOM 929 O O . ALA A 1 117 ? -19.699 -12.990 5.605 1.00 81.75 117 ALA A O 1
ATOM 930 N N . ASP A 1 118 ? -17.574 -13.661 5.258 1.00 76.00 118 ASP A N 1
ATOM 931 C CA . ASP A 1 118 ? -17.835 -15.103 5.370 1.00 76.00 118 ASP A CA 1
ATOM 932 C C . ASP A 1 118 ? -17.189 -15.760 6.599 1.00 76.00 118 ASP A C 1
ATOM 934 O O . ASP A 1 118 ? -17.450 -16.923 6.900 1.00 76.00 118 ASP A O 1
ATOM 938 N N . VAL A 1 119 ? -16.320 -15.041 7.320 1.00 78.56 119 VAL A N 1
ATOM 939 C CA . VAL A 1 119 ? -15.531 -15.610 8.420 1.00 78.56 119 VAL A CA 1
ATOM 940 C C . VAL A 1 119 ? -15.542 -14.696 9.632 1.00 78.56 119 VAL A C 1
ATOM 942 O O . VAL A 1 119 ? -15.248 -13.498 9.546 1.00 78.56 119 VAL A O 1
ATOM 945 N N . LEU A 1 120 ? -15.811 -15.315 10.779 1.00 86.56 120 LEU A N 1
ATOM 946 C CA . LEU A 1 120 ? -15.736 -14.710 12.095 1.00 86.56 120 LEU A CA 1
ATOM 947 C C . LEU A 1 120 ? -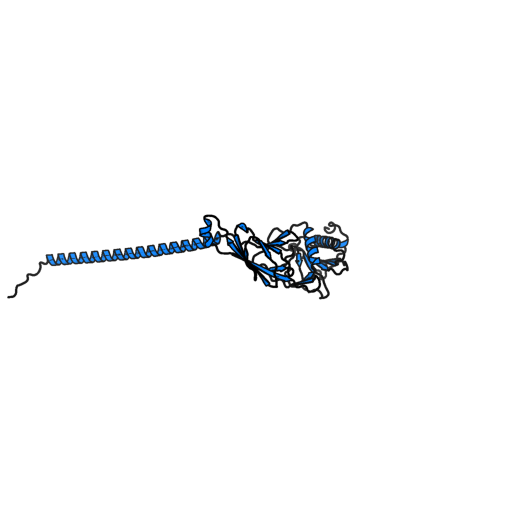14.700 -15.489 12.909 1.00 86.56 120 LEU A C 1
ATOM 949 O O . LEU A 1 120 ? -14.859 -16.682 13.158 1.00 86.56 120 LEU A O 1
ATOM 953 N N . ALA A 1 121 ? -13.602 -14.827 13.262 1.00 90.19 121 ALA A N 1
ATOM 954 C CA . ALA A 1 121 ? -12.446 -15.457 13.894 1.00 90.19 121 ALA A CA 1
ATOM 955 C C . ALA A 1 121 ? -11.984 -14.658 15.116 1.00 90.19 121 ALA A C 1
ATOM 957 O O . ALA A 1 121 ? -12.252 -13.465 15.238 1.00 90.19 121 ALA A O 1
ATOM 958 N N . SER A 1 122 ? -11.260 -15.299 16.029 1.00 89.38 122 SER A N 1
ATOM 959 C CA . SER A 1 122 ? -10.676 -14.657 17.212 1.00 89.38 122 SER A CA 1
ATOM 960 C C . SER A 1 122 ? -9.174 -14.903 17.278 1.00 89.38 122 SER A C 1
ATOM 962 O O . SER A 1 122 ? -8.703 -15.961 16.866 1.00 89.38 122 SER A O 1
ATOM 964 N N . GLY A 1 123 ? -8.429 -13.958 17.848 1.00 89.25 123 GLY A N 1
ATOM 965 C CA . GLY A 1 123 ? -6.987 -14.090 18.072 1.00 89.25 123 GLY A CA 1
ATOM 966 C C . GLY A 1 123 ? -6.208 -12.827 17.719 1.00 89.25 123 GLY A C 1
ATOM 967 O O . GLY A 1 123 ? -6.770 -11.852 17.233 1.00 89.25 123 GLY A O 1
ATOM 968 N N . SER A 1 124 ? -4.896 -12.841 17.945 1.00 88.06 124 SER A N 1
ATOM 969 C CA . SER A 1 124 ? -4.006 -11.697 17.680 1.00 88.06 124 SER A CA 1
ATOM 970 C C . SER A 1 124 ? -3.619 -11.519 16.211 1.00 88.06 124 SER A C 1
ATOM 972 O O . SER A 1 124 ? -3.049 -10.491 15.840 1.00 88.06 124 SER A O 1
ATOM 974 N N . ARG A 1 125 ? -3.922 -12.516 15.373 1.00 90.75 125 ARG A N 1
ATOM 975 C CA . ARG A 1 125 ? -3.548 -12.563 13.960 1.00 90.75 125 ARG A CA 1
ATOM 976 C C . ARG A 1 125 ? -4.656 -13.158 13.102 1.00 90.75 125 ARG A C 1
ATOM 978 O O . ARG A 1 125 ? -5.333 -14.088 13.536 1.00 90.75 125 ARG A O 1
ATOM 985 N N . MET A 1 126 ? -4.751 -12.691 11.865 1.00 91.50 126 MET A N 1
ATOM 986 C CA . MET A 1 126 ? -5.615 -13.258 10.834 1.00 91.50 126 MET A CA 1
ATOM 987 C C . MET A 1 126 ? -4.871 -13.308 9.502 1.00 91.50 126 MET A C 1
ATOM 989 O O . MET A 1 126 ? -4.176 -12.361 9.138 1.00 91.50 126 MET A O 1
ATOM 993 N N . GLN A 1 127 ? -5.017 -14.409 8.766 1.00 90.81 127 GLN A N 1
ATOM 994 C CA . GLN A 1 127 ? -4.691 -14.408 7.344 1.00 90.81 127 GLN A CA 1
ATOM 995 C C . GLN A 1 127 ? -5.882 -13.854 6.578 1.00 90.81 127 GLN A C 1
ATOM 997 O O . GLN A 1 127 ? -7.000 -14.347 6.723 1.00 90.81 127 GLN A O 1
ATOM 1002 N N . TRP A 1 128 ? -5.639 -12.827 5.777 1.00 89.00 128 TRP A N 1
ATOM 1003 C CA . TRP A 1 128 ? -6.671 -12.194 4.978 1.00 89.00 128 TRP A CA 1
ATOM 1004 C C . TRP A 1 128 ? -6.130 -11.818 3.607 1.00 89.00 128 TRP A C 1
ATOM 1006 O O . TRP A 1 128 ? -4.971 -11.441 3.451 1.00 89.00 128 TRP A O 1
ATOM 1016 N N . GLY A 1 129 ? -6.998 -11.915 2.614 1.00 86.50 129 GLY A N 1
ATOM 1017 C CA . GLY A 1 129 ? -6.836 -11.313 1.306 1.00 86.50 129 GLY A CA 1
ATOM 1018 C C . GLY A 1 129 ? -8.232 -10.923 0.816 1.00 86.50 129 GLY A C 1
ATOM 1019 O O . GLY A 1 129 ? -9.176 -11.680 1.049 1.00 86.50 129 GLY A O 1
ATOM 1020 N N . PRO A 1 130 ? -8.408 -9.755 0.184 1.00 84.75 130 PRO A N 1
ATOM 1021 C CA . PRO A 1 130 ? -9.681 -9.377 -0.397 1.00 84.75 130 PRO A CA 1
ATOM 1022 C C . PRO A 1 130 ? -10.055 -10.358 -1.507 1.00 84.75 130 PRO A C 1
ATOM 1024 O O . PRO A 1 130 ? -9.301 -10.551 -2.461 1.00 84.75 130 PRO A O 1
ATOM 1027 N N . ALA A 1 131 ? -11.229 -10.973 -1.366 1.00 80.12 131 ALA A N 1
ATOM 1028 C CA . ALA A 1 131 ? -11.783 -11.881 -2.366 1.00 80.12 131 ALA A CA 1
ATOM 1029 C C . ALA A 1 131 ? -12.223 -11.123 -3.629 1.00 80.12 131 ALA A C 1
ATOM 1031 O O . ALA A 1 131 ? -12.092 -11.626 -4.740 1.00 80.12 131 ALA A O 1
ATOM 1032 N N . GLN A 1 132 ? -12.710 -9.895 -3.446 1.00 82.25 132 GLN A N 1
ATOM 1033 C CA . GLN A 1 132 ? -13.205 -9.017 -4.502 1.00 82.25 132 GLN A CA 1
ATOM 1034 C C . GLN A 1 132 ? -12.909 -7.545 -4.197 1.00 82.25 132 GLN A C 1
ATOM 1036 O O . GLN A 1 132 ? -12.505 -7.184 -3.082 1.00 82.25 132 GLN A O 1
ATOM 1041 N N . ASP A 1 133 ? -13.145 -6.679 -5.176 1.00 81.50 133 ASP A N 1
ATOM 1042 C CA . ASP A 1 133 ? -13.084 -5.235 -4.975 1.00 81.50 133 ASP A CA 1
ATOM 1043 C C . ASP A 1 133 ? -14.031 -4.778 -3.860 1.00 81.50 133 ASP A C 1
ATOM 1045 O O . ASP A 1 133 ? -15.168 -5.231 -3.752 1.00 81.50 133 ASP A O 1
ATOM 1049 N N . ASN A 1 134 ? -13.540 -3.859 -3.026 1.00 83.38 134 ASN A N 1
ATOM 1050 C CA . ASN A 1 134 ? -14.240 -3.308 -1.864 1.00 83.38 134 ASN A CA 1
ATOM 1051 C C . ASN A 1 134 ? -14.526 -4.323 -0.743 1.00 83.38 134 ASN A C 1
ATOM 1053 O O . ASN A 1 134 ? -15.372 -4.064 0.112 1.00 83.38 134 ASN A O 1
ATOM 1057 N N . SER A 1 135 ? -13.802 -5.449 -0.699 1.00 87.94 135 SER A N 1
ATOM 1058 C CA . SER A 1 135 ? -13.833 -6.348 0.464 1.00 87.94 135 SER A CA 1
ATOM 1059 C C . SER A 1 135 ? -13.455 -5.585 1.733 1.00 87.94 135 SER A C 1
ATOM 1061 O O . SER A 1 135 ? -12.551 -4.751 1.711 1.00 87.94 135 SER A O 1
ATOM 1063 N N . THR A 1 136 ? -14.097 -5.881 2.857 1.00 90.50 136 THR A N 1
ATOM 1064 C CA . THR A 1 136 ? -13.790 -5.242 4.141 1.00 90.50 136 THR A CA 1
ATOM 1065 C C . THR A 1 136 ? -13.331 -6.269 5.162 1.00 90.50 136 THR A C 1
ATOM 1067 O O . THR A 1 136 ? -13.852 -7.383 5.241 1.00 90.50 136 THR A O 1
ATOM 1070 N N . LEU A 1 137 ? -12.333 -5.878 5.947 1.00 91.38 137 LEU A N 1
ATOM 1071 C CA . LEU A 1 137 ? -11.923 -6.575 7.152 1.00 91.38 137 LEU A CA 1
ATOM 1072 C C . LEU A 1 137 ? -12.154 -5.653 8.337 1.00 91.38 137 LEU A C 1
ATOM 1074 O O . LEU A 1 137 ? -11.576 -4.570 8.415 1.00 91.38 137 LEU A O 1
ATOM 1078 N N . LEU A 1 138 ? -12.988 -6.094 9.266 1.00 93.38 138 LEU A N 1
ATOM 1079 C CA . LEU A 1 138 ? -13.284 -5.374 10.491 1.00 93.38 138 LEU A CA 1
ATOM 1080 C C . LEU A 1 138 ? -12.710 -6.145 11.675 1.00 93.38 138 LEU A C 1
ATOM 1082 O O . LEU A 1 138 ? -12.852 -7.361 11.762 1.00 93.38 138 LEU A O 1
ATOM 1086 N N . VAL A 1 139 ? -12.094 -5.433 12.614 1.00 93.88 139 VAL A N 1
ATOM 1087 C CA . VAL A 1 139 ? -11.716 -6.001 13.910 1.00 93.88 139 VAL A CA 1
ATOM 1088 C C . VAL A 1 139 ? -12.413 -5.239 15.008 1.00 93.88 139 VAL A C 1
ATOM 1090 O O . VAL A 1 139 ? -12.274 -4.020 15.125 1.00 93.88 139 VAL A O 1
ATOM 1093 N N . ARG A 1 140 ? -13.162 -5.982 15.819 1.00 93.31 140 ARG A N 1
ATOM 1094 C CA . ARG A 1 140 ? -13.727 -5.506 17.075 1.00 93.31 140 ARG A CA 1
ATOM 1095 C C . ARG A 1 140 ? -12.699 -5.733 18.169 1.00 93.31 140 ARG A C 1
ATOM 1097 O O . ARG A 1 140 ? -12.289 -6.866 18.422 1.00 93.31 140 ARG A O 1
ATOM 1104 N N . CYS A 1 141 ? -12.293 -4.647 18.807 1.00 91.19 141 CYS A N 1
ATOM 1105 C CA . CYS A 1 141 ? -11.301 -4.624 19.863 1.00 91.19 141 CYS A CA 1
ATOM 1106 C C . CYS A 1 141 ? -12.000 -4.233 21.165 1.00 91.19 141 CYS A C 1
ATOM 1108 O O . CYS A 1 141 ? -12.344 -3.067 21.389 1.00 91.19 141 CYS A O 1
ATOM 1110 N N . ARG A 1 142 ? -12.197 -5.210 22.048 1.00 89.62 142 ARG A N 1
ATOM 1111 C CA . ARG A 1 142 ? -12.587 -4.952 23.438 1.00 89.62 142 ARG A CA 1
ATOM 1112 C C . ARG A 1 142 ? -11.336 -4.935 24.299 1.00 89.62 142 ARG A C 1
ATOM 1114 O O . ARG A 1 142 ? -10.554 -5.867 24.163 1.00 89.62 142 ARG A O 1
ATOM 1121 N N . PRO A 1 143 ? -11.120 -3.960 25.191 1.00 87.62 143 PRO A N 1
ATOM 1122 C CA . PRO A 1 143 ? -9.945 -4.007 26.049 1.00 87.62 143 PRO A CA 1
ATOM 1123 C C . PRO A 1 143 ? -9.914 -5.305 26.867 1.00 87.62 143 PRO A C 1
ATOM 1125 O O . PRO A 1 143 ? -10.937 -5.752 27.399 1.00 87.62 143 PRO A O 1
ATOM 1128 N N . ALA A 1 144 ? -8.743 -5.926 26.941 1.00 85.62 144 ALA A N 1
ATOM 1129 C CA . ALA A 1 144 ? -8.502 -7.040 27.837 1.00 85.62 144 ALA A CA 1
ATOM 1130 C C . ALA A 1 144 ? -8.430 -6.499 29.270 1.00 85.62 144 ALA A C 1
ATOM 1132 O O . ALA A 1 144 ? -7.775 -5.494 29.534 1.00 85.62 144 ALA A O 1
ATOM 1133 N N . ALA A 1 145 ? -9.133 -7.148 30.196 1.00 81.25 145 ALA A N 1
ATOM 1134 C CA . ALA A 1 145 ? -9.173 -6.736 31.591 1.00 81.25 145 ALA A CA 1
ATOM 1135 C C . ALA A 1 145 ? -8.891 -7.921 32.510 1.00 81.25 145 ALA A C 1
ATOM 1137 O O . ALA A 1 145 ? -9.561 -8.962 32.452 1.00 81.25 145 ALA A O 1
ATOM 1138 N N . THR A 1 146 ? -7.912 -7.747 33.388 1.00 76.31 146 THR A N 1
ATOM 1139 C CA . THR A 1 146 ? -7.519 -8.724 34.403 1.00 76.31 146 THR A CA 1
ATOM 1140 C C . THR A 1 146 ? -7.789 -8.165 35.802 1.00 76.31 146 THR A C 1
ATOM 1142 O O . THR A 1 146 ? -7.837 -6.954 36.018 1.00 76.31 146 THR A O 1
ATOM 1145 N N . GLY A 1 147 ? -8.052 -9.053 36.765 1.00 79.00 147 GLY A N 1
ATOM 1146 C CA . GLY A 1 147 ? -8.302 -8.666 38.157 1.00 79.00 147 GLY A CA 1
ATOM 1147 C C . GLY A 1 147 ? -9.473 -7.688 38.339 1.00 79.00 147 GLY A C 1
ATOM 1148 O O . GLY A 1 147 ? -10.549 -7.868 37.762 1.00 79.00 147 GLY A O 1
ATOM 1149 N N . SER A 1 148 ? -9.255 -6.647 39.148 1.00 69.62 148 SER A N 1
ATOM 1150 C CA . SER A 1 148 ? -10.255 -5.627 39.509 1.00 69.62 148 SER A CA 1
ATOM 1151 C C . SER A 1 148 ? -10.712 -4.758 38.333 1.00 69.62 148 SER A C 1
ATOM 1153 O O . SER A 1 148 ? -11.797 -4.180 38.382 1.00 69.62 148 SER A O 1
ATOM 1155 N N . GLN A 1 149 ? -9.954 -4.713 37.235 1.00 72.75 149 GLN A N 1
ATOM 1156 C CA . GLN A 1 149 ? -10.342 -3.960 36.040 1.00 72.75 149 GLN A CA 1
ATOM 1157 C C . GLN A 1 149 ? -11.544 -4.584 35.320 1.00 72.75 149 GLN A C 1
ATOM 1159 O O . GLN A 1 149 ? -12.219 -3.902 34.558 1.00 72.75 149 GLN A O 1
ATOM 1164 N N . ARG A 1 150 ? -11.884 -5.857 35.578 1.00 74.19 150 ARG A N 1
ATOM 1165 C CA . ARG A 1 150 ? -13.049 -6.516 34.957 1.00 74.19 150 ARG A CA 1
ATOM 1166 C C . ARG A 1 150 ? -14.375 -5.810 35.252 1.00 74.19 150 ARG A C 1
ATOM 1168 O O . ARG A 1 150 ? -15.269 -5.832 34.407 1.00 74.19 150 ARG A O 1
ATOM 1175 N N . PHE A 1 151 ? -14.499 -5.187 36.425 1.00 71.50 151 PHE A N 1
ATOM 1176 C CA . PHE A 1 151 ? -15.724 -4.501 36.842 1.00 71.50 151 PHE A CA 1
ATOM 1177 C C . PHE A 1 151 ? -15.955 -3.206 36.059 1.00 71.50 151 PHE A C 1
ATOM 1179 O O . PHE A 1 151 ? -17.089 -2.902 35.696 1.00 71.50 151 PHE A O 1
ATOM 1186 N N . THR A 1 152 ? -14.886 -2.477 35.739 1.00 72.81 152 THR A N 1
ATOM 1187 C CA . THR A 1 152 ? -14.953 -1.225 34.973 1.00 72.81 152 THR A CA 1
ATOM 1188 C C . THR A 1 152 ? -14.806 -1.448 33.469 1.00 72.81 152 THR A C 1
ATOM 1190 O O . THR A 1 152 ? -15.321 -0.656 32.685 1.00 72.81 152 THR A O 1
ATOM 1193 N N . ALA A 1 153 ? -14.203 -2.559 33.041 1.00 69.12 153 ALA A N 1
ATOM 1194 C CA . ALA A 1 153 ? -13.964 -2.853 31.631 1.00 69.12 153 ALA A CA 1
ATOM 1195 C C . ALA A 1 153 ? -15.228 -3.030 30.790 1.00 69.12 153 ALA A C 1
ATOM 1197 O O . ALA A 1 153 ? -15.217 -2.733 29.599 1.00 69.12 153 ALA A O 1
ATOM 1198 N N . ARG A 1 154 ? -16.342 -3.454 31.400 1.00 70.25 154 ARG A N 1
ATOM 1199 C CA . ARG A 1 154 ? -17.652 -3.499 30.722 1.00 70.25 154 ARG A CA 1
ATOM 1200 C C . ARG A 1 154 ? -18.145 -2.117 30.287 1.00 70.25 154 ARG A C 1
ATOM 1202 O O . ARG A 1 154 ? -18.958 -2.035 29.373 1.00 70.25 154 ARG A O 1
ATOM 1209 N N . LEU A 1 155 ? -17.673 -1.059 30.947 1.00 76.31 155 LEU A N 1
ATOM 1210 C CA . LEU A 1 155 ? -18.015 0.329 30.642 1.00 76.31 155 LEU A CA 1
ATOM 1211 C C . LEU A 1 155 ? -17.052 0.950 29.620 1.00 76.31 155 LEU A C 1
ATOM 1213 O O . LEU A 1 155 ? -17.326 2.041 29.115 1.00 76.31 155 LEU A O 1
ATOM 1217 N N . TRP A 1 156 ? -15.934 0.285 29.303 1.00 79.75 156 TRP A N 1
ATOM 1218 C CA . TRP A 1 156 ? -15.040 0.759 28.255 1.00 79.75 156 TRP A CA 1
ATOM 1219 C C . TRP A 1 156 ? -15.679 0.572 26.878 1.00 79.75 156 TRP A C 1
ATOM 1221 O O . TRP A 1 156 ? -16.270 -0.475 26.601 1.00 79.75 156 TRP A O 1
ATOM 1231 N N . PRO A 1 157 ? -15.559 1.576 25.993 1.00 80.19 157 PRO A N 1
ATOM 1232 C CA . PRO A 1 157 ? -16.101 1.467 24.653 1.00 80.19 157 PRO A CA 1
ATOM 1233 C C . PRO A 1 157 ? -15.368 0.374 23.875 1.00 80.19 157 PRO A C 1
ATOM 1235 O O . PRO A 1 157 ? -14.137 0.305 23.876 1.00 80.19 157 PRO A O 1
ATOM 1238 N N . GLU A 1 158 ? -16.135 -0.443 23.161 1.00 86.62 158 GLU A N 1
ATOM 1239 C CA . GLU A 1 158 ? -15.588 -1.273 22.096 1.00 86.62 158 GLU A CA 1
ATOM 1240 C C . GLU A 1 158 ? -15.011 -0.366 21.004 1.00 86.62 158 GLU A C 1
ATOM 1242 O O . GLU A 1 158 ? -15.607 0.652 20.635 1.00 86.62 158 GLU A O 1
ATOM 1247 N N . ARG A 1 159 ? -13.827 -0.717 20.503 1.00 88.31 159 ARG A N 1
ATOM 1248 C CA . ARG A 1 159 ? -13.207 -0.044 19.364 1.00 88.31 159 ARG A CA 1
ATOM 1249 C C . ARG A 1 159 ? -13.367 -0.916 18.133 1.00 88.31 159 ARG A C 1
ATOM 1251 O O . ARG A 1 159 ? -13.306 -2.137 18.224 1.00 88.31 159 ARG A O 1
ATOM 1258 N N . GLN A 1 160 ? -13.557 -0.284 16.986 1.00 90.81 160 GLN A N 1
ATOM 1259 C CA . GLN A 1 160 ? -13.612 -0.975 15.708 1.00 90.81 160 GLN A CA 1
ATOM 1260 C C . GLN A 1 160 ? -12.596 -0.339 14.779 1.00 90.81 160 GLN A C 1
ATOM 1262 O O . GLN A 1 160 ? -12.542 0.886 14.651 1.00 90.81 160 GLN A O 1
ATOM 1267 N N . ILE A 1 161 ? -11.778 -1.182 14.165 1.00 90.12 161 ILE A N 1
ATOM 1268 C CA . ILE A 1 161 ? -10.849 -0.777 13.118 1.00 90.12 161 ILE A CA 1
ATOM 1269 C C . ILE A 1 161 ? -11.208 -1.517 11.840 1.00 90.12 161 ILE A C 1
ATOM 1271 O O . ILE A 1 161 ? -11.555 -2.699 11.871 1.00 90.12 161 ILE A O 1
ATOM 1275 N N . VAL A 1 162 ? -11.178 -0.794 10.724 1.00 90.25 162 VAL A N 1
ATOM 1276 C CA . VAL A 1 162 ? -11.612 -1.301 9.420 1.00 90.25 162 VAL A CA 1
ATOM 1277 C C . VAL A 1 162 ? -10.470 -1.169 8.431 1.00 90.25 162 VAL A C 1
ATOM 1279 O O . VAL A 1 162 ? -9.775 -0.154 8.403 1.00 90.25 162 VAL A O 1
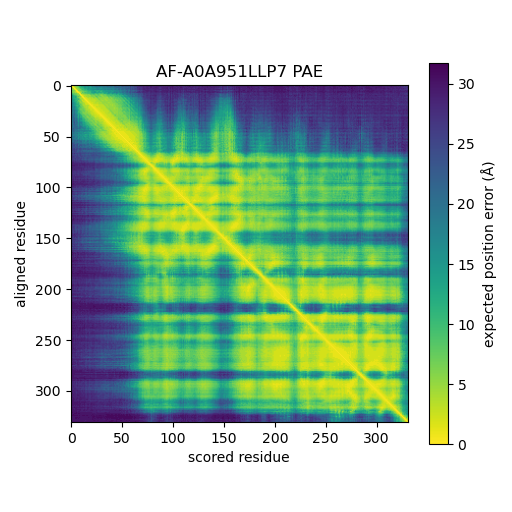ATOM 1282 N N . LEU A 1 163 ? -10.274 -2.210 7.637 1.00 87.31 163 LEU A N 1
ATOM 1283 C CA . LEU A 1 163 ? -9.348 -2.251 6.522 1.00 87.31 163 LEU A CA 1
ATOM 1284 C C . LEU A 1 163 ? -10.158 -2.528 5.260 1.00 87.31 163 LEU A C 1
ATOM 1286 O O . LEU A 1 163 ? -10.904 -3.508 5.190 1.00 87.31 163 LEU A O 1
ATOM 1290 N N . HIS A 1 164 ? -10.026 -1.660 4.266 1.00 86.12 164 HIS A N 1
ATOM 1291 C CA . HIS A 1 164 ? -10.664 -1.864 2.971 1.00 86.12 164 HIS A CA 1
ATOM 1292 C C . HIS A 1 164 ? -9.697 -2.580 2.041 1.00 86.12 164 HIS A C 1
ATOM 1294 O O . HIS A 1 164 ? -8.502 -2.312 2.065 1.00 86.12 164 HIS A O 1
ATOM 1300 N N . GLY A 1 165 ? -10.201 -3.477 1.211 1.00 83.75 165 GLY A N 1
ATOM 1301 C CA . GLY A 1 165 ? -9.433 -4.241 0.247 1.00 83.75 165 GLY A CA 1
ATOM 1302 C C . GLY A 1 165 ? -9.847 -3.900 -1.176 1.00 83.75 165 GLY A C 1
ATOM 1303 O O . GLY A 1 165 ? -11.033 -3.781 -1.482 1.00 83.75 165 GLY A O 1
ATOM 1304 N N . LYS A 1 166 ? -8.862 -3.759 -2.056 1.00 83.88 166 LYS A N 1
ATOM 1305 C CA . LYS A 1 166 ? -9.054 -3.591 -3.493 1.00 83.88 166 LYS A CA 1
ATOM 1306 C C . LYS A 1 166 ? -8.170 -4.579 -4.235 1.00 83.88 166 LYS A C 1
ATOM 1308 O O . LYS A 1 166 ? -7.015 -4.776 -3.857 1.00 83.88 166 LYS A O 1
ATOM 1313 N N . THR A 1 167 ? -8.707 -5.203 -5.271 1.00 83.75 167 THR A N 1
ATOM 1314 C CA . THR A 1 167 ? -7.958 -6.130 -6.115 1.00 83.75 167 THR A CA 1
ATOM 1315 C C . THR A 1 167 ? -7.481 -5.404 -7.367 1.00 83.75 167 THR A C 1
ATOM 1317 O O . THR A 1 167 ? -8.151 -4.523 -7.901 1.00 83.75 167 THR A O 1
ATOM 1320 N N . ALA A 1 168 ? -6.265 -5.711 -7.809 1.00 81.81 168 ALA A N 1
ATOM 1321 C CA . ALA A 1 168 ? -5.707 -5.158 -9.036 1.00 81.81 168 ALA A CA 1
ATOM 1322 C C . ALA A 1 168 ? -6.010 -6.096 -10.221 1.00 81.81 168 ALA A C 1
ATOM 1324 O O . ALA A 1 168 ? -5.308 -7.107 -10.360 1.00 81.81 168 ALA A O 1
ATOM 1325 N N . PRO A 1 169 ? -7.016 -5.818 -11.076 1.00 83.06 169 PRO A N 1
ATOM 1326 C CA . PRO A 1 169 ? -7.313 -6.670 -12.223 1.00 83.06 169 PRO A CA 1
ATOM 1327 C C . PRO A 1 169 ? -6.116 -6.774 -13.172 1.00 83.06 169 PRO A C 1
ATOM 1329 O O . PRO A 1 169 ? -5.429 -5.785 -13.452 1.00 83.06 169 PRO A O 1
ATOM 1332 N N . VAL A 1 170 ? -5.889 -7.990 -13.671 1.00 86.31 170 VAL A N 1
ATOM 1333 C CA . VAL A 1 170 ? -4.896 -8.279 -14.710 1.00 86.31 170 VAL A CA 1
ATOM 1334 C C . VAL A 1 170 ? -5.446 -7.788 -16.045 1.00 86.31 170 VAL A C 1
ATOM 1336 O O . VAL A 1 170 ? -6.544 -8.166 -16.443 1.00 86.31 170 VAL A O 1
ATOM 1339 N N . VAL A 1 171 ? -4.683 -6.948 -16.739 1.00 86.12 171 VAL A N 1
ATOM 1340 C CA . VAL A 1 171 ? -5.040 -6.428 -18.067 1.00 86.12 171 VAL A CA 1
ATOM 1341 C C . VAL A 1 171 ? -4.362 -7.235 -19.172 1.00 86.12 171 VAL A C 1
ATOM 1343 O O . VAL A 1 171 ? -4.978 -7.506 -20.195 1.00 86.12 171 VAL A O 1
ATOM 1346 N N . ALA A 1 172 ? -3.098 -7.625 -18.981 1.00 84.19 172 ALA A N 1
ATOM 1347 C CA . ALA A 1 172 ? -2.362 -8.452 -19.937 1.00 84.19 172 ALA A CA 1
ATOM 1348 C C . ALA A 1 172 ? -1.148 -9.105 -19.267 1.00 84.19 172 ALA A C 1
ATOM 1350 O O . ALA A 1 172 ? -0.262 -8.400 -18.786 1.00 84.19 172 ALA A O 1
ATOM 1351 N N . GLY A 1 173 ? -1.072 -10.438 -19.266 1.00 85.88 173 GLY A N 1
ATOM 1352 C CA . GLY A 1 173 ? 0.049 -11.169 -18.668 1.00 85.88 173 GLY A CA 1
ATOM 1353 C C . GLY A 1 173 ? 0.253 -10.801 -17.194 1.00 85.88 173 GLY A C 1
ATOM 1354 O O . GLY A 1 173 ? -0.575 -11.131 -16.356 1.00 85.88 173 GLY A O 1
ATOM 1355 N N . LEU A 1 174 ? 1.347 -10.096 -16.894 1.00 84.81 174 LEU A N 1
ATOM 1356 C CA . LEU A 1 174 ? 1.711 -9.622 -15.549 1.00 84.81 174 LEU A CA 1
ATOM 1357 C C . LEU A 1 174 ? 1.459 -8.119 -15.346 1.00 84.81 174 LEU A C 1
ATOM 1359 O O . LEU A 1 174 ? 2.008 -7.497 -14.432 1.00 84.81 174 LEU A O 1
ATOM 1363 N N . ARG A 1 175 ? 0.647 -7.520 -16.223 1.00 86.62 175 ARG A N 1
ATOM 1364 C CA . ARG A 1 175 ? 0.265 -6.112 -16.159 1.00 86.62 175 ARG A CA 1
ATOM 1365 C C . ARG A 1 175 ? -1.070 -5.954 -15.464 1.00 86.62 175 ARG A C 1
ATOM 1367 O O . ARG A 1 175 ? -2.051 -6.598 -15.838 1.00 86.62 175 ARG A O 1
ATOM 1374 N N . HIS A 1 176 ? -1.114 -5.030 -14.520 1.00 86.12 176 HIS A N 1
ATOM 1375 C CA . HIS A 1 176 ? -2.289 -4.744 -13.712 1.00 86.12 176 HIS A CA 1
ATOM 1376 C C . HIS A 1 176 ? -2.699 -3.285 -13.846 1.00 86.12 176 HIS A C 1
ATOM 1378 O O . HIS A 1 176 ? -1.868 -2.418 -14.127 1.00 86.12 176 HIS A O 1
ATOM 1384 N N . ARG A 1 177 ? -3.984 -3.009 -13.615 1.00 85.44 177 ARG A N 1
ATOM 1385 C CA . ARG A 1 177 ? -4.531 -1.649 -13.587 1.00 85.44 177 ARG A CA 1
ATOM 1386 C C . ARG A 1 177 ? -5.374 -1.451 -12.344 1.00 85.44 177 ARG A C 1
ATOM 1388 O O . ARG A 1 177 ? -6.144 -2.324 -11.970 1.00 85.44 177 ARG A O 1
ATOM 1395 N N . VAL A 1 178 ? -5.287 -0.273 -11.738 1.00 78.69 178 VAL A N 1
ATOM 1396 C CA . VAL A 1 178 ? -6.148 0.088 -10.609 1.00 78.69 178 VAL A CA 1
ATOM 1397 C C . VAL A 1 178 ? -6.508 1.560 -10.654 1.00 78.69 178 VAL A C 1
ATOM 1399 O O . VAL A 1 178 ? -5.742 2.379 -11.150 1.00 78.69 178 VAL A O 1
ATOM 1402 N N . THR A 1 179 ? -7.658 1.891 -10.079 1.00 80.56 179 THR A N 1
ATOM 1403 C CA . THR A 1 179 ? -7.968 3.237 -9.591 1.00 80.56 179 THR A CA 1
ATOM 1404 C C . THR A 1 179 ? -7.904 3.217 -8.063 1.00 80.56 179 THR A C 1
ATOM 1406 O O . THR A 1 179 ? -8.825 2.678 -7.444 1.00 80.56 179 THR A O 1
ATOM 1409 N N . PRO A 1 180 ? -6.823 3.702 -7.433 1.00 67.62 180 PRO A N 1
ATOM 1410 C CA . PRO A 1 180 ? -6.714 3.700 -5.982 1.00 67.62 180 PRO A CA 1
ATOM 1411 C C . PRO A 1 180 ? -7.710 4.710 -5.380 1.00 67.62 180 PRO A C 1
ATOM 1413 O O . PRO A 1 180 ? -7.961 5.754 -5.984 1.00 67.62 180 PRO A O 1
ATOM 1416 N N . PRO A 1 181 ? -8.314 4.412 -4.218 1.00 66.44 181 PRO A N 1
ATOM 1417 C CA . PRO A 1 181 ? -9.094 5.399 -3.476 1.00 66.44 181 PRO A CA 1
ATOM 1418 C C . PRO A 1 181 ? -8.180 6.466 -2.855 1.00 66.44 181 PRO A C 1
ATOM 1420 O O . PRO A 1 181 ? -6.968 6.278 -2.769 1.00 66.44 181 PRO A O 1
ATOM 1423 N N . LYS A 1 182 ? -8.775 7.580 -2.408 1.00 59.88 182 LYS A N 1
ATOM 1424 C CA . LYS A 1 182 ? -8.090 8.802 -1.939 1.00 59.88 182 LYS A CA 1
ATOM 1425 C C . LYS A 1 182 ? -6.988 8.550 -0.890 1.00 59.88 182 LYS A C 1
ATOM 1427 O O . LYS A 1 182 ? -5.963 9.219 -0.940 1.00 59.88 182 LYS A O 1
ATOM 1432 N N . ASP A 1 183 ? -7.170 7.534 -0.043 1.00 61.38 183 ASP A N 1
ATOM 1433 C CA . ASP A 1 183 ? -6.244 7.119 1.025 1.00 61.38 183 ASP A CA 1
ATOM 1434 C C . ASP A 1 183 ? -5.771 5.656 0.854 1.00 61.38 183 ASP A C 1
ATOM 1436 O O . ASP A 1 183 ? -5.522 4.926 1.818 1.00 61.38 183 ASP A O 1
ATOM 1440 N N . GLY A 1 184 ? -5.716 5.182 -0.396 1.00 58.44 184 GLY A N 1
ATOM 1441 C CA . GLY A 1 184 ? -5.280 3.832 -0.735 1.00 58.44 184 GLY A CA 1
ATOM 1442 C C . GLY A 1 184 ? -3.764 3.685 -0.702 1.00 58.44 184 GLY A C 1
ATOM 1443 O O . GLY A 1 184 ? -3.046 4.436 -1.352 1.00 58.44 184 GLY A O 1
ATOM 1444 N N . LEU A 1 185 ? -3.277 2.673 0.011 1.00 62.62 185 LEU A N 1
ATOM 1445 C CA . LEU A 1 185 ? -1.893 2.222 -0.034 1.00 62.62 185 LEU A CA 1
ATOM 1446 C C . LEU A 1 185 ? -1.843 0.948 -0.886 1.00 62.62 185 LEU A C 1
ATOM 1448 O O . LEU A 1 185 ? -2.567 -0.020 -0.631 1.00 62.62 185 LEU A O 1
ATOM 1452 N N . TRP A 1 186 ? -0.998 0.936 -1.920 1.00 60.56 186 TRP A N 1
ATOM 1453 C CA . TRP A 1 186 ? -0.692 -0.317 -2.601 1.00 60.56 186 TRP A CA 1
ATOM 1454 C C . TRP A 1 186 ? 0.217 -1.118 -1.692 1.00 60.56 186 TRP A C 1
ATOM 1456 O O . TRP A 1 186 ? 1.282 -0.624 -1.329 1.00 60.56 186 TRP A O 1
ATOM 1466 N N . ILE A 1 187 ? -0.203 -2.310 -1.260 1.00 58.12 187 ILE A N 1
ATOM 1467 C CA . ILE A 1 187 ? 0.647 -3.070 -0.355 1.00 58.12 187 ILE A CA 1
ATOM 1468 C C . ILE A 1 187 ? 1.622 -3.922 -1.144 1.00 58.12 187 ILE A C 1
ATOM 1470 O O . ILE A 1 187 ? 1.540 -5.144 -1.252 1.00 58.12 187 ILE A O 1
ATOM 1474 N N . PHE A 1 188 ? 2.612 -3.205 -1.631 1.00 59.22 188 PHE A N 1
ATOM 1475 C CA . PHE A 1 188 ? 3.920 -3.730 -1.906 1.00 59.22 188 PHE A CA 1
ATOM 1476 C C . PHE A 1 188 ? 4.890 -2.820 -1.160 1.00 59.22 188 PHE A C 1
ATOM 1478 O O . PHE A 1 188 ? 4.762 -1.596 -1.269 1.00 59.22 188 PHE A O 1
ATOM 1485 N N . PRO A 1 189 ? 5.789 -3.380 -0.336 1.00 60.34 189 PRO A N 1
ATOM 1486 C CA . PRO A 1 189 ? 6.618 -2.613 0.582 1.00 60.34 189 PRO A CA 1
ATOM 1487 C C . PRO A 1 189 ? 7.160 -1.314 -0.027 1.00 60.34 189 PRO A C 1
ATOM 1489 O O . PRO A 1 189 ? 7.879 -1.343 -1.022 1.00 60.34 189 PRO A O 1
ATOM 1492 N N . LEU A 1 190 ? 6.826 -0.181 0.602 1.00 65.19 190 LEU A N 1
ATOM 1493 C CA . LEU A 1 190 ? 7.375 1.150 0.301 1.00 65.19 190 LEU A CA 1
ATOM 1494 C C . LEU A 1 190 ? 6.987 1.741 -1.076 1.00 65.19 190 LEU A C 1
ATOM 1496 O O . LEU A 1 190 ? 7.587 2.740 -1.483 1.00 65.19 190 LEU A O 1
ATOM 1500 N N . ILE A 1 191 ? 5.969 1.186 -1.753 1.00 73.12 191 ILE A N 1
ATOM 1501 C CA . ILE A 1 191 ? 5.425 1.686 -3.029 1.00 73.12 191 ILE A CA 1
ATOM 1502 C C . ILE A 1 191 ? 3.968 2.153 -2.860 1.00 73.12 191 ILE A C 1
ATOM 1504 O O . ILE A 1 191 ? 3.130 1.418 -2.354 1.00 73.12 191 ILE A O 1
ATOM 1508 N N . LEU A 1 192 ? 3.635 3.363 -3.318 1.00 76.38 192 LEU A N 1
ATOM 1509 C CA . LEU A 1 192 ? 2.287 3.943 -3.238 1.00 76.38 192 LEU A CA 1
ATOM 1510 C C . LEU A 1 192 ? 1.683 4.217 -4.620 1.00 76.38 192 LEU A C 1
ATOM 1512 O O . LEU A 1 192 ? 2.377 4.717 -5.492 1.00 76.38 192 LEU A O 1
ATOM 1516 N N . ALA A 1 193 ? 0.377 4.010 -4.799 1.00 75.88 193 ALA A N 1
ATOM 1517 C CA . ALA A 1 193 ? -0.380 4.491 -5.956 1.00 75.88 193 ALA A CA 1
ATOM 1518 C C . ALA A 1 193 ? -1.435 5.517 -5.508 1.00 75.88 193 ALA A C 1
ATOM 1520 O O . ALA A 1 193 ? -2.305 5.183 -4.712 1.00 75.88 193 ALA A O 1
ATOM 1521 N N . LYS A 1 194 ? -1.376 6.753 -6.025 1.00 74.81 194 LYS A N 1
ATOM 1522 C CA . LYS A 1 194 ? -2.320 7.839 -5.667 1.00 74.81 194 LYS A CA 1
ATOM 1523 C C . LYS A 1 194 ? -3.380 8.143 -6.731 1.00 74.81 194 LYS A C 1
ATOM 1525 O O . LYS A 1 194 ? -4.287 8.928 -6.489 1.00 74.81 194 LYS A O 1
ATOM 1530 N N . GLN A 1 195 ? -3.248 7.567 -7.921 1.00 77.56 195 GLN A N 1
ATOM 1531 C CA . GLN A 1 195 ? -4.099 7.863 -9.073 1.00 77.56 195 GLN A CA 1
ATOM 1532 C C . GLN A 1 195 ? -4.254 6.634 -9.971 1.00 77.56 195 GLN A C 1
ATOM 1534 O O . GLN A 1 195 ? -3.480 5.685 -9.815 1.00 77.56 195 GLN A O 1
ATOM 1539 N N . PRO A 1 196 ? -5.232 6.622 -10.896 1.00 80.69 196 PRO A N 1
ATOM 1540 C CA . PRO A 1 196 ? -5.393 5.523 -11.832 1.00 80.69 196 PRO A CA 1
ATOM 1541 C C . PRO A 1 196 ? -4.127 5.292 -12.652 1.00 80.69 196 PRO A C 1
ATOM 1543 O O . PRO A 1 196 ? -3.634 6.212 -13.302 1.00 80.69 196 PRO A O 1
ATOM 1546 N N . LEU A 1 197 ? -3.605 4.069 -12.632 1.00 85.44 197 LEU A N 1
ATOM 1547 C CA . LEU A 1 197 ? -2.373 3.730 -13.342 1.00 85.44 197 LEU A CA 1
ATOM 1548 C C . LEU A 1 197 ? -2.316 2.247 -13.712 1.00 85.44 197 LEU A C 1
ATOM 1550 O O . LEU A 1 197 ? -3.088 1.428 -13.205 1.00 85.44 197 LEU A O 1
ATOM 1554 N N . THR A 1 198 ? -1.402 1.936 -14.629 1.00 87.00 198 THR A N 1
ATOM 1555 C CA . THR A 1 198 ? -1.064 0.576 -15.059 1.00 87.00 198 THR A CA 1
ATOM 1556 C C . THR A 1 198 ? 0.384 0.301 -14.684 1.00 87.00 198 THR A C 1
ATOM 1558 O O . THR A 1 198 ? 1.222 1.196 -14.785 1.00 87.00 198 THR A O 1
ATOM 1561 N N . TRP A 1 199 ? 0.684 -0.921 -14.262 1.00 88.19 199 TRP A N 1
ATOM 1562 C CA . TRP A 1 199 ? 2.040 -1.328 -13.907 1.00 88.19 199 TRP A CA 1
ATOM 1563 C C . TRP A 1 199 ? 2.307 -2.784 -14.285 1.00 88.19 199 TRP A C 1
ATOM 1565 O O . TRP A 1 199 ? 1.379 -3.539 -14.570 1.00 88.19 199 TRP A O 1
ATOM 1575 N N . ASP A 1 200 ? 3.580 -3.167 -14.255 1.00 90.12 200 ASP A N 1
ATOM 1576 C CA . ASP A 1 200 ? 4.089 -4.523 -14.457 1.00 90.12 200 ASP A CA 1
ATOM 1577 C C . ASP A 1 200 ? 4.659 -5.072 -13.138 1.00 90.12 200 ASP A C 1
ATOM 1579 O O . ASP A 1 200 ? 5.441 -4.394 -12.468 1.00 90.12 200 ASP A O 1
ATOM 1583 N N . GLU A 1 201 ? 4.287 -6.294 -12.750 1.00 85.75 201 GLU A N 1
ATOM 1584 C CA . GLU A 1 201 ? 4.757 -6.933 -11.506 1.00 85.75 201 GLU A CA 1
ATOM 1585 C C . GLU A 1 201 ? 6.284 -7.046 -11.399 1.00 85.75 201 GLU A C 1
ATOM 1587 O O . GLU A 1 201 ? 6.844 -6.910 -10.304 1.00 85.75 201 GLU A O 1
ATOM 1592 N N . HIS A 1 202 ? 6.990 -7.238 -12.513 1.00 89.88 202 HIS A N 1
ATOM 1593 C CA . HIS A 1 202 ? 8.449 -7.311 -12.488 1.00 89.88 202 HIS A CA 1
ATOM 1594 C C . HIS A 1 202 ? 9.085 -5.958 -12.153 1.00 89.88 202 HIS A C 1
ATOM 1596 O O . HIS A 1 202 ? 10.105 -5.906 -11.461 1.00 89.88 202 HIS A O 1
ATOM 1602 N N . ALA A 1 203 ? 8.478 -4.856 -12.606 1.00 90.75 203 ALA A N 1
ATOM 1603 C CA . ALA A 1 203 ? 8.973 -3.510 -12.325 1.00 90.75 203 ALA A CA 1
ATOM 1604 C C . ALA A 1 203 ? 8.906 -3.196 -10.832 1.00 90.75 203 ALA A C 1
ATOM 1606 O O . ALA A 1 203 ? 9.819 -2.588 -10.280 1.00 90.75 203 ALA A O 1
ATOM 1607 N N . LEU A 1 204 ? 7.864 -3.674 -10.162 1.00 85.12 204 LEU A N 1
ATOM 1608 C CA . LEU A 1 204 ? 7.671 -3.486 -8.730 1.00 85.12 204 LEU A CA 1
ATOM 1609 C C . LEU A 1 204 ? 8.720 -4.264 -7.951 1.00 85.12 204 LEU A C 1
ATOM 1611 O O . LEU A 1 204 ? 9.403 -3.685 -7.111 1.00 85.12 204 LEU A O 1
ATOM 1615 N N . ALA A 1 205 ? 8.920 -5.545 -8.280 1.00 84.00 205 ALA A N 1
ATOM 1616 C CA . ALA A 1 205 ? 9.978 -6.356 -7.679 1.00 84.00 205 ALA A CA 1
ATOM 1617 C C . ALA A 1 205 ? 11.352 -5.679 -7.791 1.00 84.00 205 ALA A C 1
ATOM 1619 O O . ALA A 1 205 ? 12.100 -5.647 -6.812 1.00 84.00 205 ALA A O 1
ATOM 1620 N N . LEU A 1 206 ? 11.643 -5.077 -8.947 1.00 89.06 206 LEU A N 1
ATOM 1621 C CA . LEU A 1 206 ? 12.878 -4.336 -9.173 1.00 89.06 206 LEU A CA 1
ATOM 1622 C C . LEU A 1 206 ? 12.948 -3.052 -8.326 1.00 89.06 206 LEU A C 1
ATOM 1624 O O . LEU A 1 206 ? 13.983 -2.784 -7.719 1.00 89.06 206 LEU A O 1
ATOM 1628 N N . LEU A 1 207 ? 11.858 -2.280 -8.225 1.00 87.88 207 LEU A N 1
ATOM 1629 C CA . LEU A 1 207 ? 11.775 -1.077 -7.376 1.00 87.88 207 LEU A CA 1
ATOM 1630 C C . LEU A 1 207 ? 11.990 -1.397 -5.894 1.00 87.88 207 LEU A C 1
ATOM 1632 O O . LEU A 1 207 ? 12.704 -0.676 -5.200 1.00 87.88 207 LEU A O 1
ATOM 1636 N N . MET A 1 208 ? 11.422 -2.502 -5.414 1.00 79.94 208 MET A N 1
ATOM 1637 C CA . MET A 1 208 ? 11.629 -2.973 -4.045 1.00 79.94 208 MET A CA 1
ATOM 1638 C C . MET A 1 208 ? 13.085 -3.344 -3.770 1.00 79.94 208 MET A C 1
ATOM 1640 O O . MET A 1 208 ? 13.629 -3.008 -2.721 1.00 79.94 208 MET A O 1
ATOM 1644 N N . GLN A 1 209 ? 13.727 -4.052 -4.700 1.00 83.06 209 GLN A N 1
ATOM 1645 C CA . GLN A 1 209 ? 15.151 -4.359 -4.580 1.00 83.06 209 GLN A CA 1
ATOM 1646 C C . GLN A 1 209 ? 15.971 -3.066 -4.548 1.00 83.06 209 GLN A C 1
ATOM 1648 O O . GLN A 1 209 ? 16.834 -2.917 -3.685 1.00 83.06 209 GLN A O 1
ATOM 1653 N N . ALA A 1 210 ? 15.635 -2.099 -5.405 1.00 84.19 210 ALA A N 1
ATOM 1654 C CA . ALA A 1 210 ? 16.256 -0.779 -5.434 1.00 84.19 210 ALA A CA 1
ATOM 1655 C C . ALA A 1 210 ? 16.091 -0.014 -4.108 1.00 84.19 210 ALA A C 1
ATOM 1657 O O . ALA A 1 210 ? 17.007 0.688 -3.690 1.00 84.19 210 ALA A O 1
ATOM 1658 N N . THR A 1 211 ? 14.985 -0.200 -3.385 1.00 78.06 211 THR A N 1
ATOM 1659 C CA . THR A 1 211 ? 14.800 0.386 -2.049 1.00 78.06 211 THR A CA 1
ATOM 1660 C C . THR A 1 211 ? 15.860 -0.066 -1.042 1.00 78.06 211 THR A C 1
ATOM 1662 O O . THR A 1 211 ? 16.323 0.747 -0.248 1.00 78.06 211 THR A O 1
ATOM 1665 N N . SER A 1 212 ? 16.292 -1.331 -1.085 1.00 74.94 212 SER A N 1
ATOM 1666 C CA . SER A 1 212 ? 17.333 -1.844 -0.175 1.00 74.94 212 SER A CA 1
ATOM 1667 C C . SER A 1 212 ? 18.724 -1.247 -0.423 1.00 74.94 212 SER A C 1
ATOM 1669 O O . SER A 1 212 ? 19.620 -1.394 0.404 1.00 74.94 212 SER A O 1
ATOM 1671 N N . LEU A 1 213 ? 18.900 -0.581 -1.565 1.00 76.56 213 LEU A N 1
ATOM 1672 C CA . LEU A 1 213 ? 20.168 -0.033 -2.020 1.00 76.56 213 LEU A CA 1
ATOM 1673 C C . LEU A 1 213 ? 20.387 1.419 -1.554 1.00 76.56 213 LEU A C 1
ATOM 1675 O O . LEU A 1 213 ? 21.514 1.916 -1.608 1.00 76.56 213 LEU A O 1
ATOM 1679 N N . LEU A 1 214 ? 19.342 2.116 -1.100 1.00 73.56 214 LEU A N 1
ATOM 1680 C CA . LEU A 1 214 ? 19.461 3.509 -0.676 1.00 73.56 214 LEU A CA 1
ATOM 1681 C C . LEU A 1 214 ? 20.132 3.643 0.704 1.00 73.56 214 LEU A C 1
ATOM 1683 O O . LEU A 1 214 ? 19.835 2.863 1.609 1.00 73.56 214 LEU A O 1
ATOM 1687 N N . PRO A 1 215 ? 21.018 4.643 0.889 1.00 59.47 215 PRO A N 1
ATOM 1688 C CA . PRO A 1 215 ? 21.743 4.843 2.144 1.00 59.47 215 PRO A CA 1
ATOM 1689 C C . PRO A 1 215 ? 20.845 5.339 3.290 1.00 59.47 215 PRO A C 1
ATOM 1691 O O . PRO A 1 215 ? 21.124 5.054 4.454 1.00 59.47 215 PRO A O 1
ATOM 1694 N N . ALA A 1 216 ? 19.759 6.057 2.982 1.00 55.88 216 ALA A N 1
ATOM 1695 C CA . ALA A 1 216 ? 18.802 6.526 3.976 1.00 55.88 216 ALA A CA 1
ATOM 1696 C C . ALA A 1 216 ? 17.734 5.454 4.240 1.00 55.88 216 ALA A C 1
ATOM 1698 O O . ALA A 1 216 ? 16.988 5.067 3.338 1.00 55.88 216 ALA A O 1
ATOM 1699 N N . LYS A 1 217 ? 17.628 4.993 5.494 1.00 51.84 217 LYS A N 1
ATOM 1700 C CA . LYS A 1 217 ? 16.466 4.207 5.931 1.00 51.84 217 LYS A CA 1
ATOM 1701 C C . LYS A 1 217 ? 15.205 5.062 5.734 1.00 51.84 217 LYS A C 1
ATOM 1703 O O . LYS A 1 217 ? 15.242 6.241 6.090 1.00 51.84 217 LYS A O 1
ATOM 1708 N N . PRO A 1 218 ? 14.097 4.503 5.207 1.00 50.56 218 PRO A N 1
ATOM 1709 C CA . PRO A 1 218 ? 12.832 5.227 5.173 1.00 50.56 218 PRO A CA 1
ATOM 1710 C C . PRO A 1 218 ? 12.503 5.699 6.597 1.00 50.56 218 PRO A C 1
ATOM 1712 O O . PRO A 1 218 ? 12.753 4.940 7.542 1.00 50.56 218 PRO A O 1
ATOM 1715 N N . PRO A 1 219 ? 12.001 6.934 6.780 1.00 46.22 219 PRO A N 1
ATOM 1716 C CA . PRO A 1 219 ? 11.737 7.473 8.105 1.00 46.22 219 PRO A CA 1
ATOM 1717 C C . PRO A 1 219 ? 10.841 6.500 8.873 1.00 46.22 219 PRO A C 1
ATOM 1719 O O . PRO A 1 219 ? 9.741 6.161 8.436 1.00 46.22 219 PRO A O 1
ATOM 1722 N N . THR A 1 220 ? 11.334 6.016 10.011 1.00 40.12 220 THR A N 1
ATOM 1723 C CA . THR A 1 220 ? 10.544 5.249 10.975 1.00 40.12 220 THR A CA 1
ATOM 1724 C C . THR A 1 220 ? 9.473 6.174 11.547 1.00 40.12 220 THR A C 1
ATOM 1726 O O . THR A 1 220 ? 9.714 6.937 12.475 1.00 40.12 220 THR A O 1
ATOM 1729 N N . GLY A 1 221 ? 8.299 6.140 10.927 1.00 46.25 221 GLY A N 1
ATOM 1730 C CA . GLY A 1 221 ? 7.112 6.939 11.218 1.00 46.25 221 GLY A CA 1
ATOM 1731 C C . GLY A 1 221 ? 5.972 6.498 10.291 1.00 46.25 221 GLY A C 1
ATOM 1732 O O . GLY A 1 221 ? 6.174 5.572 9.500 1.00 46.25 221 GLY A O 1
ATOM 1733 N N . PRO A 1 222 ? 4.767 7.092 10.372 1.00 44.78 222 PRO A N 1
ATOM 1734 C CA . PRO A 1 222 ? 3.651 6.735 9.497 1.00 44.78 222 PRO A CA 1
ATOM 1735 C C . PRO A 1 222 ? 3.992 7.007 8.016 1.00 44.78 222 PRO A C 1
ATOM 1737 O O . PRO A 1 222 ? 3.834 8.110 7.510 1.00 44.78 222 PRO A O 1
ATOM 1740 N N . ALA A 1 223 ? 4.519 5.967 7.363 1.00 51.88 223 ALA A N 1
ATOM 1741 C CA . ALA A 1 223 ? 4.597 5.675 5.934 1.00 51.88 223 ALA A CA 1
ATOM 1742 C C . ALA A 1 223 ? 4.658 6.878 4.967 1.00 51.88 223 ALA A C 1
ATOM 1744 O O . ALA A 1 223 ? 3.726 7.096 4.193 1.00 51.88 223 ALA A O 1
ATOM 1745 N N . GLN A 1 224 ? 5.788 7.592 4.905 1.00 58.75 224 GLN A N 1
ATOM 1746 C CA . GLN A 1 224 ? 6.133 8.254 3.643 1.00 58.75 224 GLN A CA 1
ATOM 1747 C C . GLN A 1 224 ? 6.630 7.177 2.667 1.00 58.75 224 GLN A C 1
ATOM 1749 O O . GLN A 1 224 ? 7.614 6.495 2.968 1.00 58.75 224 GLN A O 1
ATOM 1754 N N . PRO A 1 225 ? 5.942 6.949 1.536 1.00 66.19 225 PRO A N 1
ATOM 1755 C CA . PRO A 1 225 ? 6.378 5.954 0.572 1.00 66.19 225 PRO A CA 1
ATOM 1756 C C . PRO A 1 225 ? 7.672 6.422 -0.086 1.00 66.19 225 PRO A C 1
ATOM 1758 O O . PRO A 1 225 ? 7.779 7.571 -0.514 1.00 66.19 225 PRO A O 1
ATOM 1761 N N . LEU A 1 226 ? 8.641 5.520 -0.207 1.00 77.44 226 LEU A N 1
ATOM 1762 C CA . LEU A 1 226 ? 9.865 5.829 -0.934 1.00 77.44 226 LEU A CA 1
ATOM 1763 C C . LEU A 1 226 ? 9.581 5.970 -2.434 1.00 77.44 226 LEU A C 1
ATOM 1765 O O . LEU A 1 226 ? 10.111 6.864 -3.087 1.00 77.44 226 LEU A O 1
ATOM 1769 N N . TRP A 1 227 ? 8.724 5.098 -2.966 1.00 84.12 227 TRP A N 1
ATOM 1770 C CA . TRP A 1 227 ? 8.295 5.126 -4.355 1.00 84.12 227 TRP A CA 1
ATOM 1771 C C . TRP A 1 227 ? 6.820 5.487 -4.445 1.00 84.12 227 TRP A C 1
ATOM 1773 O O . TRP A 1 227 ? 5.978 4.879 -3.789 1.00 84.12 227 TRP A O 1
ATOM 1783 N N . THR A 1 228 ? 6.476 6.436 -5.305 1.00 86.12 228 THR A N 1
ATOM 1784 C CA . THR A 1 228 ? 5.083 6.706 -5.674 1.00 86.12 228 THR A CA 1
ATOM 1785 C C . THR A 1 228 ? 4.899 6.407 -7.152 1.00 86.12 228 THR A C 1
ATOM 1787 O O . THR A 1 228 ? 5.521 7.049 -7.990 1.00 86.12 228 THR A O 1
ATOM 1790 N N . LEU A 1 229 ? 4.048 5.446 -7.493 1.00 87.31 229 LEU A N 1
ATOM 1791 C CA . LEU A 1 229 ? 3.655 5.178 -8.867 1.00 87.31 229 LEU A CA 1
ATOM 1792 C C . LEU A 1 229 ? 2.920 6.390 -9.449 1.00 87.31 229 LEU A C 1
ATOM 1794 O O . LEU A 1 229 ? 2.024 6.975 -8.828 1.00 87.31 229 LEU A O 1
ATOM 1798 N N . VAL A 1 230 ? 3.318 6.762 -10.659 1.00 88.62 230 VAL A N 1
ATOM 1799 C CA . VAL A 1 230 ? 2.811 7.919 -11.403 1.00 88.62 230 VAL A CA 1
ATOM 1800 C C . VAL A 1 230 ? 2.357 7.473 -12.798 1.00 88.62 230 VAL A C 1
ATOM 1802 O O . VAL A 1 230 ? 2.683 6.361 -13.209 1.00 88.62 230 VAL A O 1
ATOM 1805 N N . PRO A 1 231 ? 1.564 8.268 -13.538 1.00 86.62 231 PRO A N 1
ATOM 1806 C CA . PRO A 1 231 ? 1.003 7.819 -14.805 1.00 86.62 231 PRO A CA 1
ATOM 1807 C C . PRO A 1 231 ? 2.026 7.927 -15.937 1.00 86.62 231 PRO A C 1
ATOM 1809 O O . PRO A 1 231 ? 1.915 7.214 -16.924 1.00 86.62 231 PRO A O 1
ATOM 1812 N N . SER A 1 232 ? 2.992 8.839 -15.812 1.00 88.56 232 SER A N 1
ATOM 1813 C CA . SER A 1 232 ? 3.987 9.169 -16.827 1.00 88.56 232 SER A CA 1
ATOM 1814 C C . SER A 1 232 ? 5.136 9.971 -16.218 1.00 88.56 232 SER A C 1
ATOM 1816 O O . SER A 1 232 ? 5.091 10.369 -15.051 1.00 88.56 232 SER A O 1
ATOM 1818 N N . PHE A 1 233 ? 6.139 10.281 -17.042 1.00 86.06 233 PHE A N 1
ATOM 1819 C CA . PHE A 1 233 ? 7.161 11.266 -16.700 1.00 86.06 233 PHE A CA 1
ATOM 1820 C C . PHE A 1 233 ? 6.585 12.657 -16.464 1.00 86.06 233 PHE A C 1
ATOM 1822 O O . PHE A 1 233 ? 7.017 13.332 -15.538 1.00 86.06 233 PHE A O 1
ATOM 1829 N N . ASP A 1 234 ? 5.618 13.087 -17.274 1.00 75.81 234 ASP A N 1
ATOM 1830 C CA . ASP A 1 234 ? 5.129 14.462 -17.259 1.00 75.81 234 ASP A CA 1
ATOM 1831 C C . ASP A 1 234 ? 4.085 14.764 -16.202 1.00 75.81 234 ASP A C 1
ATOM 1833 O O . ASP A 1 234 ? 3.867 15.943 -15.912 1.00 75.81 234 ASP A O 1
ATOM 1837 N N . LEU A 1 235 ? 3.507 13.733 -15.579 1.00 74.38 235 LEU A N 1
ATOM 1838 C CA . LEU A 1 235 ? 2.433 13.790 -14.576 1.00 74.38 235 LEU A CA 1
ATOM 1839 C C . LEU A 1 235 ? 1.127 14.431 -15.080 1.00 74.38 235 LEU A C 1
ATOM 1841 O O . LEU A 1 235 ? 0.064 14.136 -14.550 1.00 74.38 235 LEU A O 1
ATOM 1845 N N . LYS A 1 236 ? 1.203 15.293 -16.097 1.00 73.19 236 LYS A N 1
ATOM 1846 C CA . LYS A 1 236 ? 0.092 16.008 -16.732 1.00 73.19 236 LYS A CA 1
ATOM 1847 C C . LYS A 1 236 ? -0.459 15.276 -17.951 1.00 73.19 236 LYS A C 1
ATOM 1849 O O . LYS A 1 236 ? -1.628 15.437 -18.276 1.00 73.19 236 LYS A O 1
ATOM 1854 N N . THR A 1 237 ? 0.375 14.497 -18.634 1.00 76.38 237 THR A N 1
ATOM 1855 C CA . THR A 1 237 ? 0.008 13.773 -19.854 1.00 76.38 237 THR A CA 1
ATOM 1856 C C . THR A 1 237 ? 0.041 12.276 -19.592 1.00 76.38 237 THR A C 1
ATOM 1858 O O . THR A 1 237 ? 0.979 11.763 -18.983 1.00 76.38 237 THR A O 1
ATOM 1861 N N . LEU A 1 238 ? -0.994 11.562 -20.030 1.00 77.94 238 LEU A N 1
ATOM 1862 C CA . LEU A 1 238 ? -0.962 10.103 -20.050 1.00 77.94 238 LEU A CA 1
ATOM 1863 C C . LEU A 1 238 ? -0.018 9.643 -21.169 1.00 77.94 238 LEU A C 1
ATOM 1865 O O . LEU A 1 238 ? 0.028 10.283 -22.223 1.00 77.94 238 LEU A O 1
ATOM 1869 N N . PRO A 1 239 ? 0.744 8.561 -20.959 1.00 80.31 239 PRO A N 1
ATOM 1870 C CA . PRO A 1 239 ? 1.594 8.028 -22.004 1.00 80.31 239 PRO A CA 1
ATOM 1871 C C . PRO A 1 239 ? 0.726 7.405 -23.113 1.00 80.31 239 PRO A C 1
ATOM 1873 O O . PRO A 1 239 ? -0.436 7.059 -22.868 1.00 80.31 239 PRO A O 1
ATOM 1876 N N . PRO A 1 240 ? 1.266 7.239 -24.334 1.00 81.31 240 PRO A N 1
ATOM 1877 C CA . PRO A 1 240 ? 0.570 6.527 -25.402 1.00 81.31 240 PRO A CA 1
ATOM 1878 C C . PRO A 1 240 ? 0.129 5.134 -24.939 1.00 81.31 240 PRO A C 1
ATOM 1880 O O . PRO A 1 240 ? 0.838 4.488 -24.172 1.00 81.31 240 PRO A O 1
ATOM 1883 N N . ALA A 1 241 ? -0.995 4.625 -25.451 1.00 77.00 241 ALA A N 1
ATOM 1884 C CA . ALA A 1 241 ? -1.504 3.299 -25.073 1.00 77.00 241 ALA A CA 1
ATOM 1885 C C . ALA A 1 241 ? -0.512 2.153 -25.366 1.00 77.00 241 ALA A C 1
ATOM 1887 O O . ALA A 1 241 ? -0.556 1.108 -24.719 1.00 77.00 241 ALA A O 1
ATOM 1888 N N . SER A 1 242 ? 0.396 2.361 -26.324 1.00 82.12 242 SER A N 1
ATOM 1889 C CA . SER A 1 242 ? 1.483 1.441 -26.665 1.00 82.12 242 SER A CA 1
ATOM 1890 C C . SER A 1 242 ? 2.634 1.442 -25.654 1.00 82.12 242 SER A C 1
ATOM 1892 O O . SER A 1 242 ? 3.478 0.549 -25.705 1.00 82.12 242 SER A O 1
ATOM 1894 N N . ASP A 1 243 ? 2.715 2.430 -24.756 1.00 84.31 243 ASP A N 1
ATOM 1895 C CA . ASP A 1 243 ? 3.725 2.430 -23.707 1.00 84.31 243 ASP A CA 1
ATOM 1896 C C . ASP A 1 243 ? 3.338 1.418 -22.622 1.00 84.31 243 ASP A C 1
ATOM 1898 O O . ASP A 1 243 ? 2.322 1.530 -21.933 1.00 84.31 243 ASP A O 1
ATOM 1902 N N . ILE A 1 244 ? 4.172 0.391 -22.488 1.00 85.81 244 ILE A N 1
ATOM 1903 C CA . ILE A 1 244 ? 3.994 -0.670 -21.500 1.00 85.81 244 ILE A CA 1
ATOM 1904 C C . ILE A 1 244 ? 4.762 -0.418 -20.196 1.00 85.81 244 ILE A C 1
ATOM 1906 O O . ILE A 1 244 ? 4.836 -1.301 -19.344 1.00 85.81 244 ILE A O 1
ATOM 1910 N N . GLY A 1 245 ? 5.351 0.769 -20.043 1.00 90.62 245 GLY A N 1
ATOM 1911 C CA . GLY A 1 245 ? 6.184 1.136 -18.908 1.00 90.62 245 GLY A CA 1
ATOM 1912 C C . GLY A 1 245 ? 5.417 1.301 -17.596 1.00 90.62 245 GLY A C 1
ATOM 1913 O O . GLY A 1 245 ? 4.293 1.792 -17.554 1.00 90.62 245 GLY A O 1
ATOM 1914 N N . THR A 1 246 ? 6.077 0.926 -16.504 1.00 93.06 246 THR A N 1
ATOM 1915 C CA . THR A 1 246 ? 5.710 1.303 -15.135 1.00 93.06 246 THR A CA 1
ATOM 1916 C C . THR A 1 246 ? 6.492 2.545 -14.747 1.00 93.06 246 THR A C 1
ATOM 1918 O O . THR A 1 246 ? 7.718 2.539 -14.876 1.00 93.06 246 THR A O 1
ATOM 1921 N N . TYR A 1 247 ? 5.814 3.580 -14.245 1.00 93.00 247 TYR A N 1
ATOM 1922 C CA . TYR A 1 247 ? 6.465 4.818 -13.817 1.00 93.00 247 TYR A CA 1
ATOM 1923 C C . TYR A 1 247 ? 6.426 4.972 -12.302 1.00 93.00 247 TYR A C 1
ATOM 1925 O O . TYR A 1 247 ? 5.374 4.809 -11.684 1.00 93.00 247 TYR A O 1
ATOM 1933 N N . ALA A 1 248 ? 7.563 5.323 -11.707 1.00 91.50 248 ALA A N 1
ATOM 1934 C CA . ALA A 1 248 ? 7.706 5.489 -10.268 1.00 91.50 248 ALA A CA 1
ATOM 1935 C C . ALA A 1 248 ? 8.531 6.735 -9.941 1.00 91.50 248 ALA A C 1
ATOM 1937 O O . ALA A 1 248 ? 9.644 6.905 -10.430 1.00 91.50 248 ALA A O 1
ATOM 1938 N N . MET A 1 249 ? 7.979 7.595 -9.095 1.00 90.06 249 MET A N 1
ATOM 1939 C CA . MET A 1 249 ? 8.644 8.758 -8.530 1.00 90.06 249 MET A CA 1
ATOM 1940 C C . MET A 1 249 ? 9.376 8.368 -7.244 1.00 90.06 249 MET A C 1
ATOM 1942 O O . MET A 1 249 ? 8.768 7.773 -6.354 1.00 90.06 249 MET A O 1
ATOM 1946 N N . LEU A 1 250 ? 10.658 8.714 -7.152 1.00 86.06 250 LEU A N 1
ATOM 1947 C CA . LEU A 1 250 ? 11.499 8.535 -5.973 1.00 86.06 250 LEU A CA 1
ATOM 1948 C C . LEU A 1 250 ? 11.340 9.725 -5.020 1.00 86.06 250 LEU A C 1
ATOM 1950 O O . LEU A 1 250 ? 11.513 10.873 -5.427 1.00 86.06 250 LEU A O 1
ATOM 1954 N N . SER A 1 251 ? 11.074 9.441 -3.749 1.00 77.94 251 SER A N 1
ATOM 1955 C CA . SER A 1 251 ? 11.108 10.416 -2.659 1.00 77.94 251 SER A CA 1
ATOM 1956 C C . SER A 1 251 ? 12.479 10.377 -1.975 1.00 77.94 251 SER A C 1
ATOM 1958 O O . SER A 1 251 ? 12.681 9.609 -1.037 1.00 77.94 251 SER A O 1
ATOM 1960 N N . ALA A 1 252 ? 13.430 11.181 -2.454 1.00 73.56 252 ALA A N 1
ATOM 1961 C CA . ALA A 1 252 ? 14.784 11.288 -1.903 1.00 73.56 252 ALA A CA 1
ATOM 1962 C C . ALA A 1 252 ? 15.214 12.758 -1.778 1.00 73.56 252 ALA A C 1
ATOM 1964 O O . ALA A 1 252 ? 14.669 13.613 -2.472 1.00 73.56 252 ALA A O 1
ATOM 1965 N N . MET A 1 253 ? 16.188 13.044 -0.905 1.00 69.69 253 MET A N 1
ATOM 1966 C CA . MET A 1 253 ? 16.731 14.404 -0.746 1.00 69.69 253 MET A CA 1
ATOM 1967 C C . MET A 1 253 ? 17.543 14.849 -1.970 1.00 69.69 253 MET A C 1
ATOM 1969 O O . MET A 1 253 ? 17.466 16.013 -2.345 1.00 69.69 253 MET A O 1
ATOM 1973 N N . HIS A 1 254 ? 18.263 13.919 -2.611 1.00 77.69 254 HIS A N 1
ATOM 1974 C CA . HIS A 1 254 ? 19.153 14.190 -3.747 1.00 77.69 254 HIS A CA 1
ATOM 1975 C C . HIS A 1 254 ? 18.850 13.268 -4.940 1.00 77.69 254 HIS A C 1
ATOM 1977 O O . HIS A 1 254 ? 19.678 12.426 -5.315 1.00 77.69 254 HIS A O 1
ATOM 1983 N N . PRO A 1 255 ? 17.654 13.362 -5.550 1.00 80.56 255 PRO A N 1
ATOM 1984 C CA . PRO A 1 255 ? 17.249 12.483 -6.650 1.00 80.56 255 PRO A CA 1
ATOM 1985 C C . PRO A 1 255 ? 18.177 12.566 -7.868 1.00 80.56 255 PRO A C 1
ATOM 1987 O O . PRO A 1 255 ? 18.295 11.587 -8.602 1.00 80.56 255 PRO A O 1
ATOM 1990 N N . GLU A 1 256 ? 18.857 13.692 -8.076 1.00 81.56 256 GLU A N 1
ATOM 1991 C CA . GLU A 1 256 ? 19.888 13.884 -9.098 1.00 81.56 256 GLU A CA 1
ATOM 1992 C C . GLU A 1 256 ? 21.088 12.947 -8.937 1.00 81.56 256 GLU A C 1
ATOM 1994 O O . GLU A 1 256 ? 21.679 12.546 -9.937 1.00 81.56 256 GLU A O 1
ATOM 1999 N N . ASN A 1 257 ? 21.401 12.542 -7.706 1.00 82.12 257 ASN A N 1
ATOM 2000 C CA . ASN A 1 257 ? 22.498 11.629 -7.396 1.00 82.12 257 ASN A CA 1
ATOM 2001 C C . ASN A 1 257 ? 21.996 10.189 -7.237 1.00 82.12 257 ASN A C 1
ATOM 2003 O O . ASN A 1 257 ? 22.589 9.243 -7.770 1.00 82.12 257 ASN A O 1
ATOM 2007 N N . ASP A 1 258 ? 20.874 10.022 -6.538 1.00 84.69 258 ASP A N 1
ATOM 2008 C CA . ASP A 1 258 ? 20.340 8.712 -6.175 1.00 84.69 258 ASP A CA 1
ATOM 2009 C C . ASP A 1 258 ? 19.729 7.983 -7.374 1.00 84.69 258 ASP A C 1
ATOM 2011 O O . ASP A 1 258 ? 19.984 6.793 -7.580 1.00 84.69 258 ASP A O 1
ATOM 2015 N N . LEU A 1 259 ? 18.946 8.681 -8.204 1.00 88.00 259 LEU A N 1
ATOM 2016 C CA . LEU A 1 259 ? 18.192 8.045 -9.282 1.00 88.00 259 LEU A CA 1
ATOM 2017 C C . LEU A 1 259 ? 19.087 7.481 -10.396 1.00 88.00 259 LEU A C 1
ATOM 2019 O O . LEU A 1 259 ? 18.870 6.324 -10.765 1.00 88.00 259 LEU A O 1
ATOM 2023 N N . PRO A 1 260 ? 20.112 8.195 -10.909 1.00 88.19 260 PRO A N 1
ATOM 2024 C CA . PRO A 1 260 ? 21.022 7.626 -11.905 1.00 88.19 260 PRO A CA 1
ATOM 2025 C C . PRO A 1 260 ? 21.782 6.407 -11.376 1.00 88.19 260 PRO A C 1
ATOM 2027 O O . PRO A 1 260 ? 22.041 5.441 -12.099 1.00 88.19 260 PRO A O 1
ATOM 2030 N N . TRP A 1 261 ? 22.158 6.427 -10.095 1.00 85.75 261 TRP A N 1
ATOM 2031 C CA . TRP A 1 261 ? 22.812 5.290 -9.460 1.00 85.75 261 TRP A CA 1
ATOM 2032 C C . TRP A 1 261 ? 21.873 4.082 -9.320 1.00 85.75 261 TRP A C 1
ATOM 2034 O O . TRP A 1 261 ? 22.255 2.965 -9.683 1.00 85.75 261 TRP A O 1
ATOM 2044 N N . LEU A 1 262 ? 20.639 4.300 -8.860 1.00 88.69 262 LEU A N 1
ATOM 2045 C CA . LEU A 1 262 ? 19.623 3.252 -8.769 1.00 88.69 262 LEU A CA 1
ATOM 2046 C C . LEU A 1 262 ? 19.283 2.672 -10.142 1.00 88.69 262 LEU A C 1
ATOM 2048 O O . LEU A 1 262 ? 19.280 1.453 -10.295 1.00 88.69 262 LEU A O 1
ATOM 2052 N N . ALA A 1 263 ? 19.066 3.520 -11.150 1.00 90.75 263 ALA A N 1
ATOM 2053 C CA . ALA A 1 263 ? 18.755 3.092 -12.512 1.00 90.75 263 ALA A CA 1
ATOM 2054 C C . ALA A 1 263 ? 19.833 2.151 -13.070 1.00 90.75 263 ALA A C 1
ATOM 2056 O O . ALA A 1 263 ? 19.50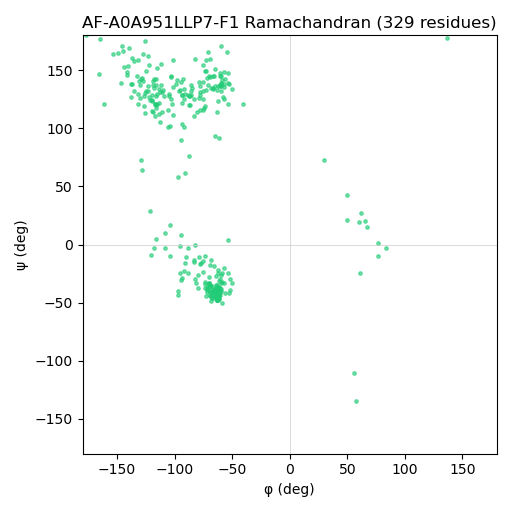8 1.113 -13.647 1.00 90.75 263 ALA A O 1
ATOM 2057 N N . ARG A 1 264 ? 21.115 2.447 -12.818 1.00 88.81 264 ARG A N 1
ATOM 2058 C CA . ARG A 1 264 ? 22.232 1.555 -13.170 1.00 88.81 264 ARG A CA 1
ATOM 2059 C C . ARG A 1 264 ? 22.182 0.223 -12.443 1.00 88.81 264 ARG A C 1
ATOM 2061 O O . ARG A 1 264 ? 22.348 -0.821 -13.067 1.00 88.81 264 ARG A O 1
ATOM 2068 N N . LYS A 1 265 ? 21.963 0.233 -11.127 1.00 89.81 265 LYS A N 1
ATOM 2069 C CA . LYS A 1 265 ? 21.880 -1.008 -10.344 1.00 89.81 265 LYS A CA 1
ATOM 2070 C C . LYS A 1 265 ? 20.717 -1.881 -10.804 1.00 89.81 265 LYS A C 1
ATOM 2072 O O . LYS A 1 265 ? 20.894 -3.076 -11.007 1.00 89.81 265 LYS A O 1
ATOM 2077 N N . MET A 1 266 ? 19.570 -1.270 -11.074 1.00 91.56 266 MET A N 1
ATOM 2078 C CA . MET A 1 266 ? 18.407 -1.953 -11.633 1.00 91.56 266 MET A CA 1
ATOM 2079 C C . MET A 1 266 ? 18.696 -2.511 -13.034 1.00 91.56 266 MET A C 1
ATOM 2081 O O . MET A 1 266 ? 18.314 -3.641 -13.324 1.00 91.56 266 MET A O 1
ATOM 2085 N N . ALA A 1 267 ? 19.421 -1.771 -13.878 1.00 91.31 267 ALA A N 1
ATOM 2086 C CA . ALA A 1 267 ? 19.835 -2.229 -15.205 1.00 91.31 267 ALA A CA 1
ATOM 2087 C C . ALA A 1 267 ? 20.783 -3.435 -15.154 1.00 91.31 267 ALA A C 1
ATOM 2089 O O . ALA A 1 267 ? 20.691 -4.305 -16.017 1.00 91.31 267 ALA A O 1
ATOM 2090 N N . GLN A 1 268 ? 21.662 -3.502 -14.148 1.00 90.38 268 GLN A N 1
ATOM 2091 C CA . GLN A 1 268 ? 22.533 -4.658 -13.903 1.00 90.38 268 GLN A CA 1
ATOM 2092 C C . GLN A 1 268 ? 21.720 -5.891 -13.491 1.00 90.38 268 GLN A C 1
ATOM 2094 O O . GLN A 1 268 ? 21.991 -6.994 -13.957 1.00 90.38 268 GLN A O 1
ATOM 2099 N N . THR A 1 269 ? 20.701 -5.712 -12.646 1.00 91.19 269 THR A N 1
ATOM 2100 C CA . THR A 1 269 ? 19.831 -6.807 -12.189 1.00 91.19 269 THR A CA 1
ATOM 2101 C C . THR A 1 269 ? 18.855 -7.285 -13.270 1.00 91.19 269 THR A C 1
ATOM 2103 O O . THR A 1 269 ? 18.526 -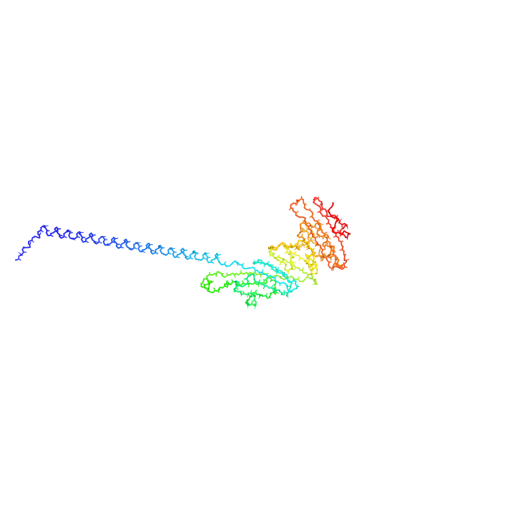8.468 -13.321 1.00 91.19 269 THR A O 1
ATOM 2106 N N . ALA A 1 270 ? 18.398 -6.388 -14.145 1.00 93.19 270 ALA A N 1
ATOM 2107 C CA . ALA A 1 270 ? 17.432 -6.676 -15.202 1.00 93.19 270 ALA A CA 1
ATOM 2108 C C . ALA A 1 270 ? 17.938 -6.178 -16.574 1.00 93.19 270 ALA A C 1
ATOM 2110 O O . ALA A 1 270 ? 17.401 -5.210 -17.119 1.00 93.19 270 ALA A O 1
ATOM 2111 N N . PRO A 1 271 ? 18.938 -6.845 -17.185 1.00 91.25 271 PRO A N 1
ATOM 2112 C CA . PRO A 1 271 ? 19.591 -6.355 -18.405 1.00 91.25 271 PRO A CA 1
ATOM 2113 C C . PRO A 1 271 ? 18.633 -6.224 -19.596 1.00 91.25 271 PRO A C 1
ATOM 2115 O O . PRO A 1 271 ? 18.767 -5.308 -20.399 1.00 91.25 271 PRO A O 1
ATOM 2118 N N . LYS A 1 272 ? 17.612 -7.084 -19.678 1.00 93.44 272 LYS A N 1
ATOM 2119 C CA . LYS A 1 272 ? 16.609 -7.064 -20.756 1.00 93.44 272 LYS A CA 1
ATOM 2120 C C . LYS A 1 272 ? 15.470 -6.060 -20.542 1.00 93.44 272 LYS A C 1
ATOM 2122 O O . LYS A 1 272 ? 14.724 -5.793 -21.481 1.00 93.44 272 LYS A O 1
ATOM 2127 N N . ALA A 1 273 ? 15.296 -5.527 -19.332 1.00 93.56 273 ALA A N 1
ATOM 2128 C CA . ALA A 1 273 ? 14.278 -4.514 -19.068 1.00 93.56 273 ALA A CA 1
ATOM 2129 C C . ALA A 1 273 ? 14.780 -3.167 -19.572 1.00 93.56 273 ALA A C 1
ATOM 2131 O O . ALA A 1 273 ? 15.930 -2.846 -19.314 1.00 93.56 273 ALA A O 1
ATOM 2132 N N . SER A 1 274 ? 13.956 -2.377 -20.251 1.00 94.56 274 SER A N 1
ATOM 2133 C CA . SER A 1 274 ? 14.254 -0.995 -20.626 1.00 94.56 274 SER A CA 1
ATOM 2134 C C . SER A 1 274 ? 14.040 -0.054 -19.439 1.00 94.56 274 SER A C 1
ATOM 2136 O O . SER A 1 274 ? 12.960 -0.038 -18.845 1.00 94.56 274 SER A O 1
ATOM 2138 N N . ILE A 1 275 ? 15.055 0.743 -19.097 1.00 94.06 275 ILE A N 1
ATOM 2139 C CA . ILE A 1 275 ? 15.074 1.620 -17.919 1.00 94.06 275 ILE A CA 1
ATOM 2140 C C . ILE A 1 275 ? 15.400 3.043 -18.358 1.00 94.06 275 ILE A C 1
ATOM 2142 O O . ILE A 1 275 ? 16.459 3.312 -18.921 1.00 94.06 275 ILE A O 1
ATOM 2146 N N . LYS A 1 276 ? 14.468 3.954 -18.093 1.00 93.94 276 LYS A N 1
ATOM 2147 C CA . LYS A 1 276 ? 14.541 5.367 -18.472 1.00 93.94 276 LYS A CA 1
ATOM 2148 C C . LYS A 1 276 ? 14.250 6.230 -17.249 1.00 93.94 276 LYS A C 1
ATOM 2150 O O . LYS A 1 276 ? 13.373 5.859 -16.480 1.00 93.94 276 LYS A O 1
ATOM 2155 N N . PHE A 1 277 ? 14.907 7.367 -17.049 1.00 92.88 277 PHE A N 1
ATOM 2156 C CA . PHE A 1 277 ? 14.570 8.260 -15.931 1.00 92.88 277 PHE A CA 1
ATOM 2157 C C . PHE A 1 277 ? 14.619 9.736 -16.294 1.00 92.88 277 PHE A C 1
ATOM 2159 O O . PHE A 1 277 ? 15.398 10.144 -17.143 1.00 92.88 277 PHE A O 1
ATOM 2166 N N . ILE A 1 278 ? 13.848 10.550 -15.583 1.00 91.38 278 ILE A N 1
ATOM 2167 C CA . ILE A 1 278 ? 13.928 12.007 -15.632 1.00 91.38 278 ILE A CA 1
ATOM 2168 C C . ILE A 1 278 ? 14.144 12.563 -14.226 1.00 91.38 278 ILE A C 1
ATOM 2170 O O . ILE A 1 278 ? 13.434 12.193 -13.291 1.00 91.38 278 ILE A O 1
ATOM 2174 N N . VAL A 1 279 ? 15.106 13.468 -14.084 1.00 90.00 279 VAL A N 1
ATOM 2175 C CA . VAL A 1 279 ? 15.294 14.282 -12.878 1.00 90.00 279 VAL A CA 1
ATOM 2176 C C . VAL A 1 279 ? 14.796 15.690 -13.176 1.00 90.00 279 VAL A C 1
ATOM 2178 O O . VAL A 1 279 ? 15.180 16.290 -14.177 1.00 90.00 279 VAL A O 1
ATOM 2181 N N . ARG A 1 280 ? 13.916 16.217 -12.329 1.00 87.25 280 ARG A N 1
ATOM 2182 C CA . ARG A 1 280 ? 13.351 17.567 -12.418 1.00 87.25 280 ARG A CA 1
ATOM 2183 C C . ARG A 1 280 ? 13.898 18.384 -11.263 1.00 87.25 280 ARG A C 1
ATOM 2185 O O . ARG A 1 280 ? 13.588 18.081 -10.114 1.00 87.25 280 ARG A O 1
ATOM 2192 N N . LEU A 1 281 ? 14.697 19.397 -11.563 1.00 82.69 281 LEU A N 1
ATOM 2193 C CA . LEU A 1 281 ? 15.214 20.309 -10.548 1.00 82.69 281 LEU A CA 1
ATOM 2194 C C . LEU A 1 281 ? 14.192 21.428 -10.329 1.00 82.69 281 LEU A C 1
ATOM 2196 O O . LEU A 1 281 ? 13.721 22.034 -11.295 1.00 82.69 281 LEU A O 1
ATOM 2200 N N . ASN A 1 282 ? 13.817 21.662 -9.072 1.00 71.50 282 ASN A N 1
ATOM 2201 C CA . ASN A 1 282 ? 12.933 22.764 -8.706 1.00 71.50 282 ASN A CA 1
ATOM 2202 C C . ASN A 1 282 ? 13.724 24.072 -8.583 1.00 71.50 282 ASN A C 1
ATOM 2204 O O . ASN A 1 282 ? 14.942 24.068 -8.454 1.00 71.50 282 ASN A O 1
ATOM 2208 N N . GLN A 1 283 ? 13.002 25.189 -8.666 1.00 58.84 283 GLN A N 1
ATOM 2209 C CA . GLN A 1 283 ? 13.552 26.541 -8.525 1.00 58.84 283 GLN A CA 1
ATOM 2210 C C . GLN A 1 283 ? 13.874 26.914 -7.076 1.00 58.84 283 GLN A C 1
ATOM 2212 O O . GLN A 1 283 ? 14.650 27.824 -6.821 1.00 58.84 283 GLN A O 1
ATOM 2217 N N . ASP A 1 284 ? 13.193 26.244 -6.158 1.00 60.47 284 ASP A N 1
ATOM 2218 C CA . ASP A 1 284 ? 13.152 26.542 -4.740 1.00 60.47 284 ASP A CA 1
ATOM 2219 C C . ASP A 1 284 ? 14.092 25.546 -4.056 1.00 60.47 284 ASP A C 1
ATOM 2221 O O . ASP A 1 284 ? 13.804 24.346 -4.079 1.00 60.47 284 ASP A O 1
ATOM 2225 N N . GLU A 1 285 ? 15.226 26.006 -3.514 1.00 56.75 285 GLU A N 1
ATOM 2226 C CA . GLU A 1 285 ? 16.204 25.144 -2.818 1.00 56.75 285 GLU A CA 1
ATOM 2227 C C . GLU A 1 285 ? 15.560 24.384 -1.642 1.00 56.75 285 GLU A C 1
ATOM 2229 O O . GLU A 1 285 ? 16.036 23.323 -1.242 1.00 56.75 285 GLU A O 1
ATOM 2234 N N . GLU A 1 286 ? 14.423 24.876 -1.143 1.00 52.56 286 GLU A N 1
ATOM 2235 C CA . GLU A 1 286 ? 13.622 24.243 -0.095 1.00 52.56 286 GLU A CA 1
ATOM 2236 C C . GLU A 1 286 ? 12.757 23.068 -0.589 1.00 52.56 286 GLU A C 1
ATOM 2238 O O . GLU A 1 286 ? 12.286 22.260 0.219 1.00 52.56 286 GLU A O 1
ATOM 2243 N N . ARG A 1 287 ? 12.528 22.929 -1.906 1.00 57.75 287 ARG A N 1
ATOM 2244 C CA . ARG A 1 287 ? 11.769 21.805 -2.477 1.00 57.75 287 ARG A CA 1
ATOM 2245 C C . ARG A 1 287 ? 12.718 20.824 -3.157 1.00 57.75 287 ARG A C 1
ATOM 2247 O O . ARG A 1 287 ? 13.268 21.161 -4.206 1.00 57.75 287 ARG A O 1
ATOM 2254 N N . PRO A 1 288 ? 12.832 19.576 -2.664 1.00 61.12 288 PRO A N 1
ATOM 2255 C CA . PRO A 1 288 ? 13.697 18.590 -3.295 1.00 61.12 288 PRO A CA 1
ATOM 2256 C C . PRO A 1 288 ? 13.299 18.402 -4.762 1.00 61.12 288 PRO A C 1
ATOM 2258 O O . PRO A 1 288 ? 12.124 18.543 -5.135 1.00 61.12 288 PRO A O 1
ATOM 2261 N N . GLY A 1 289 ? 14.284 18.093 -5.606 1.00 72.25 289 GLY A N 1
ATOM 2262 C CA . GLY A 1 289 ? 14.023 17.698 -6.985 1.00 72.25 289 GLY A CA 1
ATOM 2263 C C . GLY A 1 289 ? 13.046 16.517 -7.056 1.00 72.25 289 GLY A C 1
ATOM 2264 O O . GLY A 1 289 ? 12.772 15.833 -6.070 1.00 72.25 289 GLY A O 1
ATOM 2265 N N . GLN A 1 290 ? 12.504 16.245 -8.239 1.00 83.56 290 GLN A N 1
ATOM 2266 C CA . GLN A 1 290 ? 11.682 15.056 -8.471 1.00 83.56 290 GLN A CA 1
ATOM 2267 C C . GLN A 1 290 ? 12.392 14.113 -9.429 1.00 83.56 290 GLN A C 1
ATOM 2269 O O . GLN A 1 290 ? 12.686 14.475 -10.567 1.00 83.56 290 GLN A O 1
ATOM 2274 N N . GLY A 1 291 ? 12.635 12.887 -8.980 1.00 88.75 291 GLY A N 1
ATOM 2275 C CA . GLY A 1 291 ? 13.161 11.816 -9.813 1.00 88.75 291 GLY A CA 1
ATOM 2276 C C . GLY A 1 291 ? 12.056 10.854 -10.226 1.00 88.75 291 GLY A C 1
ATOM 2277 O O . GLY A 1 291 ? 11.424 10.273 -9.351 1.00 88.75 291 GLY A O 1
ATOM 2278 N N . ILE A 1 292 ? 11.812 10.659 -11.523 1.00 92.44 292 ILE A N 1
ATOM 2279 C CA . ILE A 1 292 ? 10.830 9.685 -12.025 1.00 92.44 292 ILE A CA 1
ATOM 2280 C C . ILE A 1 292 ? 11.536 8.662 -12.910 1.00 92.44 292 ILE A C 1
ATOM 2282 O O . ILE A 1 292 ? 12.239 9.020 -13.850 1.00 92.44 292 ILE A O 1
ATOM 2286 N N . LEU A 1 293 ? 11.313 7.383 -12.633 1.00 94.38 293 LEU A N 1
ATOM 2287 C CA . LEU A 1 293 ? 11.805 6.236 -13.387 1.00 94.38 293 LEU A CA 1
ATOM 2288 C C . LEU A 1 293 ? 10.673 5.647 -14.237 1.00 94.38 293 LEU A C 1
ATOM 2290 O O . LEU A 1 293 ? 9.538 5.589 -13.779 1.00 94.38 293 LEU A O 1
ATOM 2294 N N . ARG A 1 294 ? 10.991 5.154 -15.432 1.00 95.00 294 ARG A N 1
ATOM 2295 C CA . ARG A 1 294 ? 10.175 4.276 -16.276 1.00 95.00 294 ARG A CA 1
ATOM 2296 C C . ARG A 1 294 ? 10.901 2.943 -16.424 1.00 95.00 294 ARG A C 1
ATOM 2298 O O . ARG A 1 294 ? 12.049 2.917 -16.866 1.00 95.00 294 ARG A O 1
ATOM 2305 N N . ILE A 1 295 ? 10.208 1.849 -16.131 1.00 95.50 295 ILE A N 1
ATOM 2306 C CA . ILE A 1 295 ? 10.704 0.476 -16.285 1.00 95.50 295 ILE A CA 1
ATOM 2307 C C . ILE A 1 295 ? 9.755 -0.282 -17.213 1.00 95.50 295 ILE A C 1
ATOM 2309 O O . ILE A 1 295 ? 8.555 -0.322 -16.949 1.00 95.50 295 ILE A O 1
ATOM 2313 N N . ALA A 1 296 ? 10.271 -0.900 -18.273 1.00 94.81 296 ALA A N 1
ATOM 2314 C CA . ALA A 1 296 ? 9.490 -1.736 -19.185 1.00 94.81 296 ALA A CA 1
ATOM 2315 C C . ALA A 1 296 ? 10.191 -3.077 -19.437 1.00 94.81 296 ALA A C 1
ATOM 2317 O O . ALA A 1 296 ? 11.362 -3.104 -19.800 1.00 94.81 296 ALA A O 1
ATOM 2318 N N . PHE A 1 297 ? 9.481 -4.194 -19.290 1.00 92.50 297 PHE A N 1
ATOM 2319 C CA . PHE A 1 297 ? 10.001 -5.534 -19.590 1.00 92.50 297 PHE A CA 1
ATOM 2320 C C . PHE A 1 297 ? 9.703 -5.909 -21.049 1.00 92.50 297 PHE A C 1
ATOM 2322 O O . PHE A 1 297 ? 8.976 -6.852 -21.334 1.00 92.50 297 PHE A O 1
ATOM 2329 N N . ASP A 1 298 ? 10.253 -5.125 -21.977 1.00 91.38 298 ASP A N 1
ATOM 2330 C CA . ASP A 1 298 ? 10.045 -5.248 -23.429 1.00 91.38 298 ASP A CA 1
ATOM 2331 C C . ASP A 1 298 ? 11.129 -6.067 -24.152 1.00 91.38 298 ASP A C 1
ATOM 2333 O O . ASP A 1 298 ? 11.058 -6.254 -25.364 1.00 91.38 298 ASP A O 1
ATOM 2337 N N . GLY A 1 299 ? 12.143 -6.548 -23.426 1.00 90.69 299 GLY A N 1
ATOM 2338 C CA . GLY A 1 299 ? 13.239 -7.343 -23.980 1.00 90.69 299 GLY A CA 1
ATOM 2339 C C . GLY A 1 299 ? 14.294 -6.537 -24.738 1.00 90.69 299 GLY A C 1
ATOM 2340 O O . GLY A 1 299 ? 15.247 -7.132 -25.235 1.00 90.69 299 GLY A O 1
ATOM 2341 N N . LYS A 1 300 ? 14.152 -5.208 -24.820 1.00 92.12 300 LYS A N 1
ATOM 2342 C CA . LYS A 1 300 ? 15.037 -4.353 -25.622 1.00 92.12 300 LYS A CA 1
ATOM 2343 C C . LYS A 1 300 ? 16.266 -3.868 -24.864 1.00 92.12 300 LYS A C 1
ATOM 2345 O O . LYS A 1 300 ? 17.264 -3.529 -25.487 1.00 92.12 300 LYS A O 1
ATOM 2350 N N . GLY A 1 301 ? 16.194 -3.807 -23.534 1.00 89.69 301 GLY A N 1
ATOM 2351 C CA . GLY A 1 301 ? 17.298 -3.301 -22.719 1.00 89.69 301 GLY A CA 1
ATOM 2352 C C . GLY A 1 301 ? 17.649 -1.833 -23.000 1.00 89.69 301 GLY A C 1
ATOM 2353 O O . GLY A 1 301 ? 18.787 -1.436 -22.773 1.00 89.69 301 GLY A O 1
ATOM 2354 N N . GLU A 1 302 ? 16.702 -1.010 -23.463 1.00 91.88 302 GLU A N 1
ATOM 2355 C CA . GLU A 1 302 ? 16.963 0.404 -23.757 1.00 91.88 302 GLU A CA 1
ATOM 2356 C C . GLU A 1 302 ? 17.265 1.192 -22.479 1.00 91.88 302 GLU A C 1
ATOM 2358 O O . GLU A 1 302 ? 16.691 0.947 -21.412 1.00 91.88 302 GLU A O 1
ATOM 2363 N N . ARG A 1 303 ? 18.152 2.176 -22.586 1.00 91.75 303 ARG A N 1
ATOM 2364 C CA . ARG A 1 303 ? 18.624 3.000 -21.476 1.00 91.75 303 ARG A CA 1
ATOM 2365 C C . ARG A 1 303 ? 18.457 4.474 -21.848 1.00 91.75 303 ARG A C 1
ATOM 2367 O O . ARG A 1 303 ? 18.613 4.847 -23.007 1.00 91.75 303 ARG A O 1
ATOM 2374 N N . GLY A 1 304 ? 18.044 5.310 -20.898 1.00 90.69 304 GLY A N 1
ATOM 2375 C CA . GLY A 1 304 ? 18.071 6.759 -21.089 1.00 90.69 304 GLY A CA 1
ATOM 2376 C C . GLY A 1 304 ? 17.896 7.548 -19.797 1.00 90.69 304 GLY A C 1
ATOM 2377 O O . GLY A 1 304 ? 17.161 7.142 -18.899 1.00 90.69 304 GLY A O 1
ATOM 2378 N N . GLY A 1 305 ? 18.548 8.701 -19.724 1.00 91.00 305 GLY A N 1
ATOM 2379 C CA . GLY A 1 305 ? 18.407 9.651 -18.629 1.00 91.00 305 GLY A CA 1
ATOM 2380 C C . GLY A 1 305 ? 18.108 11.033 -19.185 1.00 91.00 305 GLY A C 1
ATOM 2381 O O . GLY A 1 305 ? 18.651 11.404 -20.224 1.00 91.00 305 GLY A O 1
ATOM 2382 N N . TRP A 1 306 ? 17.266 11.799 -18.499 1.00 91.56 306 TRP A N 1
ATOM 2383 C CA . TRP A 1 306 ? 16.980 13.189 -18.840 1.00 91.56 306 TRP A CA 1
ATOM 2384 C C . TRP A 1 306 ? 17.049 14.081 -17.603 1.00 91.56 306 TRP A C 1
ATOM 2386 O O . TRP A 1 306 ? 16.637 13.683 -16.511 1.00 91.56 306 TRP A O 1
ATOM 2396 N N . LEU A 1 307 ? 17.525 15.309 -17.782 1.00 88.75 307 LEU A N 1
ATOM 2397 C CA . LEU A 1 307 ? 17.528 16.348 -16.760 1.00 88.75 307 LEU A CA 1
ATOM 2398 C C . LEU A 1 307 ? 16.650 17.509 -17.226 1.00 88.75 307 LEU A C 1
ATOM 2400 O O . LEU A 1 307 ? 16.900 18.118 -18.263 1.00 88.75 307 LEU A O 1
ATOM 2404 N N . LYS A 1 308 ? 15.618 17.832 -16.450 1.00 87.00 308 LYS A N 1
ATOM 2405 C CA . LYS A 1 308 ? 14.790 19.018 -16.649 1.00 87.00 308 LYS A CA 1
ATOM 2406 C C . LYS A 1 308 ? 15.175 20.061 -15.609 1.00 87.00 308 LYS A C 1
ATOM 2408 O O . LYS A 1 308 ? 14.797 19.946 -14.443 1.00 87.00 308 LYS A O 1
ATOM 2413 N N . ARG A 1 309 ? 15.947 21.058 -16.038 1.00 83.81 309 ARG A N 1
ATOM 2414 C CA . ARG A 1 309 ? 16.292 22.220 -15.212 1.00 83.81 309 ARG A CA 1
ATOM 2415 C C . ARG A 1 309 ? 15.099 23.165 -15.107 1.00 83.81 309 ARG A C 1
ATOM 2417 O O . ARG A 1 309 ? 14.240 23.196 -15.991 1.00 83.81 309 ARG A O 1
ATOM 2424 N N . PHE A 1 310 ? 15.058 23.943 -14.032 1.00 81.62 310 PHE A N 1
ATOM 2425 C CA . PHE A 1 310 ? 14.053 24.981 -13.887 1.00 81.62 310 PHE A CA 1
ATOM 2426 C C . PHE A 1 310 ? 14.126 25.992 -15.050 1.00 81.62 310 PHE A C 1
ATOM 2428 O O . PHE A 1 310 ? 15.208 26.335 -15.519 1.00 81.62 310 PHE A O 1
ATOM 2435 N N . GLY A 1 311 ? 12.968 26.460 -15.524 1.00 77.19 311 GLY A N 1
ATOM 2436 C CA . GLY A 1 311 ? 12.866 27.445 -16.608 1.00 77.19 311 GLY A CA 1
ATOM 2437 C C . GLY A 1 311 ? 13.110 26.885 -18.013 1.00 77.19 311 GLY A C 1
ATOM 2438 O O . GLY A 1 311 ? 12.811 27.562 -18.993 1.00 77.19 311 GLY A O 1
ATOM 2439 N N . VAL A 1 312 ? 13.578 25.638 -18.137 1.00 81.25 312 VAL A N 1
ATOM 2440 C CA . VAL A 1 312 ? 13.803 24.986 -19.432 1.00 81.25 312 VAL A CA 1
ATOM 2441 C C . VAL A 1 312 ? 12.550 24.222 -19.863 1.00 81.25 312 VAL A C 1
ATOM 2443 O O . VAL A 1 312 ? 11.978 23.426 -19.110 1.00 81.25 312 VAL A O 1
ATOM 2446 N N . ALA A 1 313 ? 12.109 24.467 -21.100 1.00 76.50 313 ALA A N 1
ATOM 2447 C CA . ALA A 1 313 ? 10.886 23.881 -21.644 1.00 76.50 313 ALA A CA 1
ATOM 2448 C C . ALA A 1 313 ? 10.972 22.347 -21.760 1.00 76.50 313 ALA A C 1
ATOM 2450 O O . ALA A 1 313 ? 10.044 21.635 -21.358 1.00 76.50 313 ALA A O 1
ATOM 2451 N N . ALA A 1 314 ? 12.105 21.845 -22.256 1.00 81.50 314 ALA A N 1
ATOM 2452 C CA . ALA A 1 314 ? 12.355 20.430 -22.507 1.00 81.50 314 ALA A CA 1
ATOM 2453 C C . ALA A 1 314 ? 13.420 19.855 -21.563 1.00 81.50 314 ALA A C 1
ATOM 2455 O O . ALA A 1 314 ? 14.254 20.575 -21.023 1.00 81.50 314 ALA A O 1
ATOM 2456 N N . ALA A 1 315 ? 13.375 18.541 -21.350 1.00 83.94 315 ALA A N 1
ATOM 2457 C CA . ALA A 1 315 ? 14.413 17.838 -20.609 1.00 83.94 315 ALA A CA 1
ATOM 2458 C C . ALA A 1 315 ? 15.565 17.461 -21.551 1.00 83.94 315 ALA A C 1
ATOM 2460 O O . ALA A 1 315 ? 15.327 16.979 -22.659 1.00 83.94 315 ALA A O 1
ATOM 2461 N N . GLU A 1 316 ? 16.800 17.645 -21.102 1.00 86.31 316 GLU A N 1
ATOM 2462 C CA . GLU A 1 316 ? 18.001 17.370 -21.891 1.00 86.31 316 GLU A CA 1
ATOM 2463 C C . GLU A 1 316 ? 18.522 15.958 -21.608 1.00 86.31 316 GLU A C 1
ATOM 2465 O O . GLU A 1 316 ? 18.501 15.529 -20.450 1.00 86.31 316 GLU A O 1
ATOM 2470 N N . PRO A 1 317 ? 18.984 15.212 -22.628 1.00 86.56 317 PRO A N 1
ATOM 2471 C CA . PRO A 1 317 ? 19.509 13.874 -22.424 1.00 86.56 317 PRO A CA 1
ATOM 2472 C C . PRO A 1 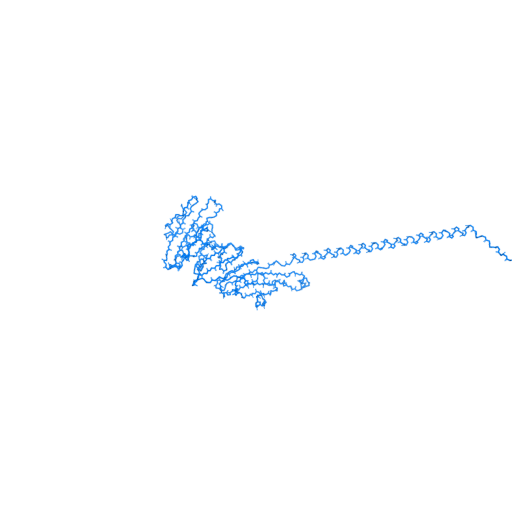317 ? 20.803 13.918 -21.610 1.00 86.56 317 PRO A C 1
ATOM 2474 O O . PRO A 1 317 ? 21.737 14.666 -21.893 1.00 86.56 317 PRO A O 1
ATOM 2477 N N . VAL A 1 318 ? 20.873 13.043 -20.621 1.00 83.19 318 VAL A N 1
ATOM 2478 C CA . VAL A 1 318 ? 22.055 12.798 -19.812 1.00 83.19 318 VAL A CA 1
ATOM 2479 C C . VAL A 1 318 ? 22.817 11.635 -20.436 1.00 83.19 318 VAL A C 1
ATOM 2481 O O .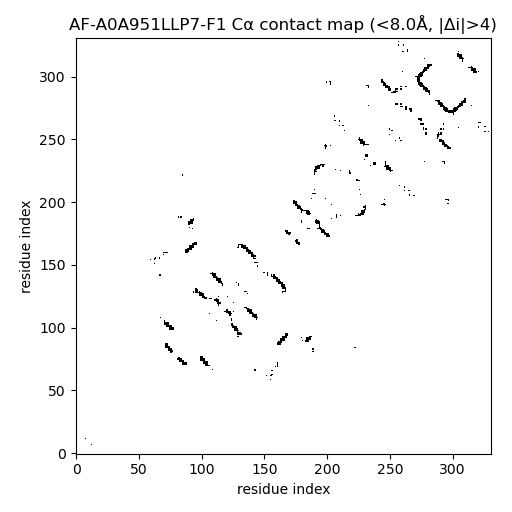 VAL A 1 318 ? 22.267 10.547 -20.569 1.00 83.19 318 VAL A O 1
ATOM 2484 N N . LYS A 1 319 ? 24.084 11.844 -20.807 1.00 74.38 319 LYS A N 1
ATOM 2485 C CA . LYS A 1 319 ? 24.948 10.779 -21.357 1.00 74.38 319 LYS A CA 1
ATOM 2486 C C . LYS A 1 319 ? 25.819 10.103 -20.294 1.00 74.38 319 LYS A C 1
ATOM 2488 O O . LYS A 1 319 ? 26.070 8.913 -20.363 1.00 74.38 319 LYS A O 1
ATOM 2493 N N . TRP A 1 320 ? 26.206 10.844 -19.258 1.00 66.94 320 TRP A N 1
ATOM 2494 C CA . TRP A 1 320 ? 27.180 10.411 -18.247 1.00 66.94 320 TRP A CA 1
ATOM 2495 C C . TRP A 1 320 ? 26.660 9.357 -17.256 1.00 66.94 320 TRP A C 1
ATOM 2497 O O . TRP A 1 320 ? 27.429 8.811 -16.462 1.00 66.94 320 TRP A O 1
ATOM 2507 N N . TRP A 1 321 ? 25.355 9.077 -17.244 1.00 72.38 321 TRP A N 1
ATOM 2508 C CA . TRP A 1 321 ? 24.776 8.183 -16.245 1.00 72.38 321 TRP A CA 1
ATOM 2509 C C . TRP A 1 321 ? 25.032 6.704 -16.534 1.00 72.38 321 TRP A C 1
ATOM 2511 O O . TRP A 1 321 ? 24.885 5.896 -15.626 1.00 72.38 321 TRP A O 1
ATOM 2521 N N . GLU A 1 322 ? 25.432 6.330 -17.745 1.00 65.50 322 GLU A N 1
ATOM 2522 C CA . GLU A 1 322 ? 25.853 4.955 -18.036 1.00 65.50 322 GLU A CA 1
ATOM 2523 C C . GLU A 1 322 ? 27.317 4.729 -17.624 1.00 65.50 322 GLU A C 1
ATOM 2525 O O . GLU A 1 322 ? 27.643 3.657 -17.117 1.00 65.50 322 GLU A O 1
ATOM 2530 N N . ASP A 1 323 ? 28.146 5.780 -17.675 1.00 60.97 323 ASP A N 1
ATOM 2531 C CA . ASP A 1 323 ? 29.605 5.685 -17.524 1.00 60.97 323 ASP A CA 1
ATOM 2532 C C . ASP A 1 323 ? 30.134 5.952 -16.097 1.00 60.97 323 ASP A C 1
ATOM 2534 O O . ASP A 1 323 ? 31.213 5.486 -15.732 1.00 60.97 323 ASP A O 1
ATOM 2538 N N . ALA A 1 324 ? 29.415 6.699 -15.249 1.00 52.28 324 ALA A N 1
ATOM 2539 C CA . ALA A 1 324 ? 29.992 7.182 -13.986 1.00 52.28 324 ALA A CA 1
ATOM 2540 C C . ALA A 1 324 ? 29.895 6.202 -12.785 1.00 52.28 324 ALA A C 1
ATOM 2542 O O . ALA A 1 324 ? 28.822 5.745 -12.400 1.00 52.28 324 ALA A O 1
ATOM 2543 N N . GLY A 1 325 ? 30.981 5.969 -12.044 1.00 51.25 325 GLY A N 1
ATOM 2544 C CA . GLY A 1 325 ? 30.862 5.578 -10.626 1.00 51.25 325 GLY A CA 1
ATOM 2545 C C . GLY A 1 325 ? 30.125 6.666 -9.819 1.00 51.25 325 GLY A C 1
ATOM 2546 O O . GLY A 1 325 ? 29.882 7.752 -10.332 1.00 51.25 325 GLY A O 1
ATOM 2547 N N . ARG A 1 326 ? 29.755 6.419 -8.553 1.00 47.84 326 ARG A N 1
ATOM 2548 C CA . ARG A 1 326 ? 29.001 7.351 -7.665 1.00 47.84 326 ARG A CA 1
ATOM 2549 C C . ARG A 1 326 ? 29.585 8.781 -7.492 1.00 47.84 326 ARG A C 1
ATOM 2551 O O . ARG A 1 326 ? 29.052 9.541 -6.697 1.00 47.84 326 ARG A O 1
ATOM 2558 N N . SER A 1 327 ? 30.659 9.160 -8.177 1.00 42.75 327 SER A N 1
ATOM 2559 C CA . SER A 1 327 ? 31.551 10.262 -7.810 1.00 42.75 327 SER A CA 1
ATOM 2560 C C . SER A 1 327 ? 31.627 11.454 -8.779 1.00 42.75 327 SER A C 1
ATOM 2562 O O . SER A 1 327 ? 32.419 12.350 -8.513 1.00 42.75 327 SER A O 1
ATOM 2564 N N . SER A 1 328 ? 30.845 11.538 -9.864 1.00 40.97 328 SER A N 1
ATOM 2565 C CA . SER A 1 328 ? 31.050 12.606 -10.872 1.00 40.97 328 SER A CA 1
ATOM 2566 C C . SER A 1 328 ? 30.001 13.728 -10.931 1.00 40.97 328 SER A C 1
ATOM 2568 O O . SER A 1 328 ? 30.040 14.504 -11.879 1.00 40.97 328 SER A O 1
ATOM 2570 N N . LEU A 1 329 ? 29.067 13.834 -9.979 1.00 47.16 329 LEU A N 1
ATOM 2571 C CA . LEU A 1 329 ? 28.006 14.864 -10.017 1.00 47.16 329 LEU A CA 1
ATOM 2572 C C . LEU A 1 329 ? 28.151 15.995 -8.998 1.00 47.16 329 LEU A C 1
ATOM 2574 O O . LEU A 1 329 ? 27.358 16.929 -9.012 1.00 47.16 329 LEU A O 1
ATOM 2578 N N . ALA A 1 330 ? 29.168 15.940 -8.139 1.00 39.00 330 ALA A N 1
ATOM 2579 C CA . ALA A 1 330 ? 29.505 17.028 -7.228 1.00 39.00 330 ALA A CA 1
ATOM 2580 C C . ALA A 1 330 ? 30.627 17.899 -7.817 1.00 39.00 330 ALA A C 1
ATOM 2582 O O . ALA A 1 330 ? 31.704 17.993 -7.227 1.00 39.00 330 ALA A O 1
ATOM 2583 N N . ARG A 1 331 ? 30.404 18.465 -9.009 1.00 35.88 331 ARG A N 1
ATOM 2584 C CA . ARG A 1 331 ? 31.133 19.624 -9.547 1.00 35.88 331 ARG A CA 1
ATOM 2585 C C . ARG A 1 331 ? 30.219 20.423 -10.460 1.00 35.88 331 ARG A C 1
ATOM 2587 O O . ARG A 1 331 ? 29.517 19.785 -11.273 1.00 35.88 331 ARG A O 1
#

Foldseek 3Di:
DDDDDDDPPPVVVVVVVVVVVVVVVVVVVVVVVVVVVVVVVVVVVVVVVVVVVVVVVVLLVCLAVPQDDFWWKWWAAPPPRDTATHAFPEEEEDAAPDKTKIFTPPCVQWFKWKDWPPDIDTDRMDTDAANAAFTKIKIWTQTDDDDPCVVSSVSHDIDMGMYTYGHFDDPDDQKTWDAAPCRYAHPDPLEGERGTEMAGPVVSVLVVVLLVVDPDDDPPDNRPRQKYWAQDQVSVDHDPPPDHKTKIKGDDQACVLSVLVSQQVSCVVQVQKAKEKEWECDPDNVDGIIIMMIIGNPRRSHYWYWYHYPPDPDTHTDDCSNPDDSPDPPD

Mean predicted aligned error: 13.69 Å

Sequence (331 aa):
MATSGDPPSSHSLTVQRANASLRRSEQRLAATRERRQRQRYSCLGCITLLLLLIAGIWGITSIRRNGPAAPQFIVVWPKYKFQQRMVSGATVLVRPSQPFTITVEDAEKWNLQWVTADVLASGSRMQWGPAQDNSTLLVRCRPAATGSQRFTARLWPERQIVLHGKTAPVVAGLRHRVTPPKDGLWIFPLILAKQPLTWDEHALALLMQATSLLPAKPPTGPAQPLWTLVPSFDLKTLPPASDIGTYAMLSAMHPENDLPWLARKMAQTAPKASIKFIVRLNQDEERPGQGILRIAFDGKGERGGWLKRFGVAAAEPVKWWEDAGRSSLAR

Solvent-accessible surface area (backbone atoms only — not comparable to full-atom values): 18564 Å² total; per-residue (Å²): 141,82,85,83,76,78,78,80,55,74,68,59,58,49,52,51,52,52,53,53,49,49,53,52,51,51,52,51,52,49,54,52,50,53,52,53,50,52,51,48,54,50,50,52,50,52,50,52,52,50,50,51,50,52,52,50,53,51,49,55,51,48,45,64,66,74,43,82,77,85,67,39,43,32,42,37,38,87,91,74,72,48,74,43,80,40,64,71,67,32,30,39,35,40,58,69,78,50,69,36,39,37,33,47,50,71,33,87,54,35,48,40,38,40,40,42,96,89,49,79,47,72,55,61,60,47,81,50,49,41,88,43,72,72,28,54,42,36,35,42,35,35,71,52,58,66,80,80,45,47,78,56,47,77,73,40,73,72,42,76,42,39,39,35,20,34,48,40,51,73,76,54,93,63,24,31,41,45,72,47,51,98,64,27,38,34,74,47,83,54,37,29,34,75,49,64,40,55,39,38,58,68,48,51,56,48,52,46,56,49,58,77,70,52,91,69,74,73,72,94,61,93,72,75,50,44,29,35,47,42,62,31,90,73,71,81,51,76,60,62,90,85,60,74,46,24,27,36,32,48,65,48,82,53,22,81,61,50,44,48,53,45,52,46,54,49,39,70,77,37,58,40,32,24,45,35,38,39,30,36,44,56,84,46,91,89,46,60,37,46,20,33,38,34,35,25,87,75,67,72,36,47,75,50,37,29,42,26,50,60,95,49,93,64,63,44,79,48,74,62,60,84,77,56,67,103,75,78,79,91,119

Nearest PDB structures (foldseek):
  1g38-assembly2_D  TM=4.568E-01  e=1.949E-01  Thermus aquaticus
  2ih4-assembly1_A  TM=3.867E-01  e=1.362E-01  Thermus aquaticus
  1aqi-assembly2_B  TM=3.913E-01  e=1.730E-01  Thermus aquaticus
  2adm-assembly2_B  TM=3.774E-01  e=1.836E-01  Thermus aquaticus
  6wqe-assembly1_A  TM=4.106E-01  e=4.108E+00  Shewanella woodyi